Protein AF-A0A7J0FW92-F1 (afdb_monomer_lite)

Radius of gyration: 22.51 Å; chains: 1; bounding box: 60×47×62 Å

Structure (mmCIF, N/CA/C/O backbone):
data_AF-A0A7J0FW92-F1
#
_entry.id   AF-A0A7J0FW92-F1
#
loop_
_atom_site.group_PDB
_atom_site.id
_atom_site.type_symbol
_atom_site.label_atom_id
_atom_site.label_alt_id
_atom_site.label_comp_id
_atom_site.label_asym_id
_atom_site.label_entity_id
_atom_site.label_seq_id
_atom_site.pdbx_PDB_ins_code
_atom_site.Cartn_x
_atom_site.Cartn_y
_atom_site.Cartn_z
_atom_site.occupancy
_atom_site.B_iso_or_equiv
_atom_site.auth_seq_id
_atom_site.auth_comp_id
_atom_site.auth_asym_id
_atom_site.auth_atom_id
_atom_site.pdbx_PDB_model_num
ATOM 1 N N . MET A 1 1 ? 22.982 -8.574 -1.199 1.00 26.03 1 MET A N 1
ATOM 2 C CA . MET A 1 1 ? 22.279 -9.627 -1.953 1.00 26.03 1 MET A CA 1
ATOM 3 C C . MET A 1 1 ? 20.811 -9.267 -1.931 1.00 26.03 1 MET A C 1
ATOM 5 O O . MET A 1 1 ? 20.221 -9.263 -0.859 1.00 26.03 1 MET A O 1
ATOM 9 N N . ALA A 1 2 ? 20.310 -8.795 -3.070 1.00 29.89 2 ALA A N 1
ATOM 10 C CA . ALA A 1 2 ? 18.897 -8.546 -3.291 1.00 29.89 2 ALA A CA 1
ATOM 11 C C . ALA A 1 2 ? 18.218 -9.914 -3.387 1.00 29.89 2 ALA A C 1
ATOM 13 O O . ALA A 1 2 ? 18.564 -10.682 -4.282 1.00 29.89 2 ALA A O 1
ATOM 14 N N . ASN A 1 3 ? 17.347 -10.240 -2.436 1.00 28.73 3 ASN A N 1
ATOM 15 C CA . ASN A 1 3 ? 16.469 -11.386 -2.601 1.00 28.73 3 ASN A CA 1
ATOM 16 C C . ASN A 1 3 ? 15.250 -10.921 -3.398 1.00 28.73 3 ASN A C 1
ATOM 18 O O . ASN A 1 3 ? 14.484 -10.082 -2.934 1.00 28.73 3 ASN A O 1
ATOM 22 N N . ASP A 1 4 ? 15.172 -11.488 -4.598 1.00 43.50 4 ASP A N 1
ATOM 23 C CA . ASP A 1 4 ? 13.968 -12.021 -5.224 1.00 43.50 4 ASP A CA 1
ATOM 24 C C . ASP A 1 4 ? 12.856 -11.058 -5.638 1.00 43.50 4 ASP A C 1
ATOM 26 O O . ASP A 1 4 ? 11.835 -10.968 -4.968 1.00 43.50 4 ASP A O 1
ATOM 30 N N . THR A 1 5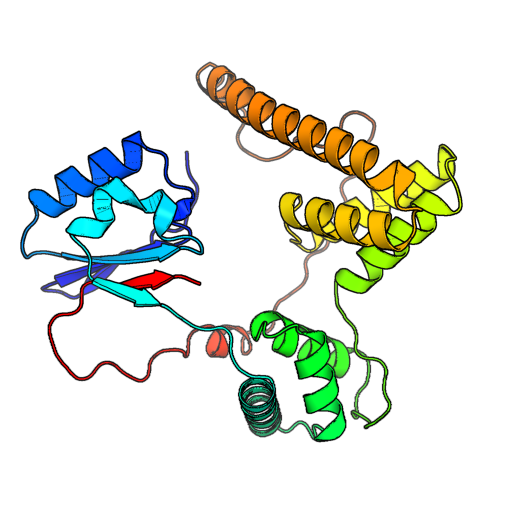 ? 12.985 -10.509 -6.857 1.00 37.47 5 THR A N 1
ATOM 31 C CA . THR A 1 5 ? 11.822 -10.330 -7.755 1.00 37.47 5 THR A CA 1
ATOM 32 C C . THR A 1 5 ? 12.190 -10.338 -9.248 1.00 37.47 5 THR A C 1
ATOM 34 O O . THR A 1 5 ? 11.645 -9.569 -10.036 1.00 37.47 5 THR A O 1
ATOM 37 N N . THR A 1 6 ? 13.114 -11.202 -9.680 1.00 42.81 6 THR A N 1
ATOM 38 C CA . THR A 1 6 ? 13.353 -11.425 -11.119 1.00 42.81 6 THR A CA 1
ATOM 39 C C . THR A 1 6 ? 12.687 -12.732 -11.528 1.00 42.81 6 THR A C 1
ATOM 41 O O . THR A 1 6 ? 13.267 -13.802 -11.364 1.00 42.81 6 THR A O 1
ATOM 44 N N . MET A 1 7 ? 11.469 -12.662 -12.062 1.00 41.06 7 MET A N 1
ATOM 45 C CA . MET A 1 7 ? 10.854 -13.815 -12.725 1.00 41.06 7 MET A CA 1
ATOM 46 C C . MET A 1 7 ? 11.325 -13.828 -14.180 1.00 41.06 7 MET A C 1
ATOM 48 O O . MET A 1 7 ? 10.991 -12.935 -14.961 1.00 41.06 7 MET A O 1
ATOM 52 N N . ILE A 1 8 ? 12.144 -14.820 -14.532 1.00 46.56 8 ILE A N 1
ATOM 53 C CA . ILE A 1 8 ? 12.620 -15.037 -15.901 1.00 46.56 8 ILE A CA 1
ATOM 54 C C . ILE A 1 8 ? 11.753 -16.135 -16.514 1.00 46.56 8 ILE A C 1
ATOM 56 O O . ILE A 1 8 ? 11.883 -17.301 -16.149 1.00 46.56 8 ILE A O 1
ATOM 60 N N . TYR A 1 9 ? 10.882 -15.770 -17.454 1.00 44.03 9 TYR A N 1
ATOM 61 C CA . TYR A 1 9 ? 10.180 -16.742 -18.290 1.00 44.03 9 TYR A CA 1
ATOM 62 C C . TYR A 1 9 ? 10.989 -16.952 -19.572 1.00 44.03 9 TYR A C 1
ATOM 64 O O . TYR A 1 9 ? 11.142 -16.038 -20.385 1.00 44.03 9 TYR A O 1
ATOM 72 N N . VAL A 1 10 ? 11.528 -18.158 -19.753 1.00 42.84 10 VAL A N 1
ATOM 73 C CA . VAL A 1 10 ? 12.264 -18.543 -20.964 1.00 42.84 10 VAL A CA 1
ATOM 74 C C . VAL A 1 10 ? 11.353 -19.416 -21.820 1.00 42.84 10 VAL A C 1
ATOM 76 O O . VAL A 1 10 ? 11.095 -20.564 -21.474 1.00 42.84 10 VAL A O 1
ATOM 79 N N . HIS A 1 11 ? 10.851 -18.870 -22.927 1.00 43.72 11 HIS A N 1
ATOM 80 C CA . HIS A 1 11 ? 10.207 -19.650 -23.985 1.00 43.72 11 HIS A CA 1
ATOM 81 C C . HIS A 1 11 ? 11.266 -19.944 -25.057 1.00 43.72 11 HIS A C 1
ATOM 83 O O . HIS A 1 11 ? 12.104 -19.081 -25.309 1.00 43.72 11 HIS A O 1
ATOM 89 N N . GLU A 1 12 ? 11.246 -21.122 -25.693 1.00 51.12 12 GLU A N 1
ATOM 90 C CA . GLU A 1 12 ? 12.374 -21.719 -26.454 1.00 51.12 12 GLU A CA 1
ATOM 91 C C . GLU A 1 12 ? 13.027 -20.871 -27.575 1.00 51.12 12 GLU A C 1
ATOM 93 O O . GLU A 1 12 ? 14.062 -21.268 -28.099 1.00 51.12 12 GLU A O 1
ATOM 98 N N . TYR A 1 13 ? 12.513 -19.680 -27.906 1.00 56.91 13 TYR A N 1
ATOM 99 C CA . TYR A 1 13 ? 13.142 -18.748 -28.857 1.00 56.91 13 TYR A CA 1
ATOM 100 C C . TYR A 1 13 ? 13.185 -17.275 -28.397 1.00 56.91 13 TYR A C 1
ATOM 102 O O . TYR A 1 13 ? 13.764 -16.447 -29.096 1.00 56.91 13 TYR A O 1
ATOM 110 N N . PHE A 1 14 ? 12.609 -16.924 -27.235 1.00 66.56 14 PHE A N 1
ATOM 111 C CA . PHE A 1 14 ? 12.563 -15.550 -26.711 1.00 66.56 14 PHE A CA 1
ATOM 112 C C . PHE A 1 14 ? 12.483 -15.538 -25.177 1.00 66.56 14 PHE A C 1
ATOM 114 O O . PHE A 1 14 ? 11.585 -16.142 -24.588 1.00 66.56 14 PHE A O 1
ATOM 121 N N . ALA A 1 15 ? 13.383 -14.798 -24.522 1.00 75.62 15 ALA A N 1
ATOM 122 C CA . ALA A 1 15 ? 13.335 -14.605 -23.072 1.00 75.62 15 ALA A CA 1
ATOM 123 C C . ALA A 1 15 ? 12.475 -13.384 -22.711 1.00 75.62 15 ALA A C 1
ATOM 125 O O . ALA A 1 15 ? 12.699 -12.287 -23.225 1.00 75.62 15 ALA A O 1
ATOM 126 N N . VAL A 1 16 ? 11.510 -13.550 -21.807 1.00 83.12 16 VAL A N 1
ATOM 127 C CA . VAL A 1 16 ? 10.752 -12.436 -21.226 1.00 83.12 16 VAL A CA 1
ATOM 128 C C . VAL A 1 16 ? 11.248 -12.192 -19.805 1.00 83.12 16 VAL A C 1
ATOM 130 O O . VAL A 1 16 ? 11.270 -13.100 -18.975 1.00 83.12 16 VAL A O 1
ATOM 133 N N . ILE A 1 17 ? 11.655 -10.957 -19.531 1.00 84.06 17 ILE A N 1
ATOM 134 C CA . ILE A 1 17 ? 12.160 -10.519 -18.231 1.00 84.06 17 ILE A CA 1
ATOM 135 C C . ILE A 1 17 ? 11.172 -9.503 -17.671 1.00 84.06 17 ILE A C 1
ATOM 137 O O . ILE A 1 17 ? 10.902 -8.491 -18.315 1.00 84.06 17 ILE A O 1
ATOM 141 N N . ILE A 1 18 ? 10.647 -9.755 -16.476 1.00 86.94 18 ILE A N 1
ATOM 142 C CA . ILE A 1 18 ? 9.779 -8.811 -15.769 1.00 86.94 18 ILE A CA 1
ATOM 143 C C . ILE A 1 18 ? 10.533 -8.320 -14.538 1.00 86.94 18 ILE A C 1
ATOM 145 O O . ILE A 1 18 ? 10.951 -9.117 -13.698 1.00 86.94 18 ILE A O 1
ATOM 149 N N . LEU A 1 19 ? 10.729 -7.007 -14.459 1.00 86.31 19 LEU A N 1
ATOM 150 C CA . LEU A 1 19 ? 11.368 -6.327 -13.342 1.00 86.31 19 LEU A CA 1
ATOM 151 C C . LEU A 1 19 ? 10.303 -5.561 -12.564 1.00 86.31 19 LEU A C 1
ATOM 153 O O . LEU A 1 19 ? 9.832 -4.511 -13.003 1.00 86.31 19 LEU A O 1
ATOM 157 N N . ASN A 1 20 ? 9.928 -6.113 -11.412 1.00 85.69 20 ASN A N 1
ATOM 158 C CA . ASN A 1 20 ? 8.986 -5.487 -10.491 1.00 85.69 20 ASN A CA 1
ATOM 159 C C . ASN A 1 20 ? 9.685 -4.474 -9.582 1.00 85.69 20 ASN A C 1
ATOM 161 O O . ASN A 1 20 ? 10.852 -4.651 -9.239 1.00 85.69 20 ASN A O 1
ATOM 165 N N . GLU A 1 21 ? 8.950 -3.431 -9.184 1.00 83.88 21 GLU A N 1
ATOM 166 C CA . GLU A 1 21 ? 9.455 -2.324 -8.357 1.00 83.88 21 GLU A CA 1
ATOM 167 C C . GLU A 1 21 ? 10.712 -1.671 -8.955 1.00 83.88 21 GLU A C 1
ATOM 169 O O . GLU A 1 21 ? 11.683 -1.354 -8.261 1.00 83.88 21 GLU A O 1
ATOM 174 N N . ALA A 1 22 ? 10.711 -1.486 -10.278 1.00 87.38 22 ALA A N 1
ATOM 175 C CA . ALA A 1 22 ? 11.855 -0.959 -11.013 1.00 87.38 22 ALA A CA 1
ATOM 176 C C . ALA A 1 22 ? 12.265 0.448 -10.538 1.00 87.38 22 ALA A C 1
ATOM 178 O O . ALA A 1 22 ? 13.424 0.836 -10.667 1.00 87.38 22 ALA A O 1
ATOM 179 N N . ASP A 1 23 ? 11.350 1.198 -9.928 1.00 83.62 23 ASP A N 1
ATOM 180 C CA . ASP A 1 23 ? 11.609 2.509 -9.338 1.00 83.62 23 ASP A CA 1
ATOM 181 C C . ASP A 1 23 ? 12.520 2.471 -8.094 1.00 83.62 23 ASP A C 1
ATOM 183 O O . ASP A 1 23 ? 13.038 3.509 -7.679 1.00 83.62 23 ASP A O 1
ATOM 187 N N . LYS A 1 24 ? 12.751 1.287 -7.511 1.00 84.31 24 LYS A N 1
ATOM 188 C CA . LYS A 1 24 ? 13.712 1.075 -6.416 1.00 84.31 24 LYS A CA 1
ATOM 189 C C . LYS A 1 24 ? 15.132 0.775 -6.908 1.00 84.31 24 LYS A C 1
ATOM 191 O O . LYS A 1 24 ? 16.043 0.643 -6.088 1.00 84.31 24 LYS A O 1
ATOM 196 N N . LEU A 1 25 ? 15.343 0.645 -8.220 1.00 86.25 25 LEU A N 1
ATOM 197 C CA . LEU A 1 25 ? 16.669 0.410 -8.789 1.00 86.25 25 LEU A CA 1
ATOM 198 C C . LEU A 1 25 ? 17.585 1.617 -8.550 1.00 86.25 25 LEU A C 1
ATOM 200 O O . LEU A 1 25 ? 17.176 2.772 -8.664 1.00 86.25 25 LEU A O 1
ATOM 204 N N . SER A 1 26 ? 18.855 1.348 -8.243 1.00 87.69 26 SER A N 1
ATOM 205 C CA . SER A 1 26 ? 19.858 2.407 -8.131 1.00 87.69 26 SER A CA 1
ATOM 206 C C . SER A 1 26 ? 20.177 3.010 -9.501 1.00 87.69 26 SER A C 1
ATOM 208 O O . SER A 1 26 ? 20.037 2.353 -10.535 1.00 87.69 26 SER A O 1
ATOM 210 N N . ALA A 1 27 ? 20.682 4.246 -9.509 1.00 87.44 27 ALA A N 1
ATOM 211 C CA . ALA A 1 27 ? 21.121 4.906 -10.738 1.00 87.44 27 ALA A CA 1
ATOM 212 C C . ALA A 1 27 ? 22.154 4.060 -11.512 1.00 87.44 27 ALA A C 1
ATOM 214 O O . ALA A 1 27 ? 22.020 3.886 -12.723 1.00 87.44 27 ALA A O 1
ATOM 215 N N . ASP A 1 28 ? 23.117 3.456 -10.809 1.00 88.00 28 ASP A N 1
ATOM 216 C CA . ASP A 1 28 ? 24.128 2.576 -11.413 1.00 88.00 28 ASP A CA 1
ATOM 217 C C . ASP A 1 28 ? 23.504 1.323 -12.043 1.00 88.00 28 ASP A C 1
ATOM 219 O O . ASP A 1 28 ? 23.877 0.924 -13.149 1.00 88.00 28 ASP A O 1
ATOM 223 N N . ALA A 1 29 ? 22.515 0.719 -11.372 1.00 89.88 29 ALA A N 1
ATOM 224 C CA . ALA A 1 29 ? 21.797 -0.435 -11.902 1.00 89.88 29 ALA A CA 1
ATOM 225 C C . ALA A 1 29 ? 21.020 -0.070 -13.174 1.00 89.88 29 ALA A C 1
ATOM 227 O O . ALA A 1 29 ? 21.057 -0.820 -14.148 1.00 89.88 29 ALA A O 1
ATOM 228 N N . LEU A 1 30 ? 20.374 1.100 -13.205 1.00 88.81 30 LEU A N 1
ATOM 229 C CA . LEU A 1 30 ? 19.659 1.590 -14.386 1.00 88.81 30 LEU A CA 1
ATOM 230 C C . LEU A 1 30 ? 20.600 1.829 -15.571 1.00 88.81 30 LEU A C 1
ATOM 232 O O . LEU A 1 30 ? 20.270 1.444 -16.692 1.00 88.81 30 LEU A O 1
ATOM 236 N N . VAL A 1 31 ? 21.782 2.409 -15.339 1.00 89.31 31 VAL A N 1
ATOM 237 C CA . VAL A 1 31 ? 22.804 2.603 -16.383 1.00 89.31 31 VAL A CA 1
ATOM 238 C C . VAL A 1 31 ? 23.299 1.259 -16.923 1.00 89.31 31 VAL A C 1
ATOM 240 O O . VAL A 1 31 ? 23.407 1.082 -18.138 1.00 89.31 31 VAL A O 1
ATOM 243 N N . TYR A 1 32 ? 23.547 0.287 -16.046 1.00 89.31 32 TYR A N 1
ATOM 244 C CA . TYR A 1 32 ? 23.961 -1.054 -16.455 1.00 89.31 32 TYR A CA 1
ATOM 245 C C . TYR A 1 32 ? 22.876 -1.783 -17.261 1.00 89.31 32 TYR A C 1
ATOM 247 O O . TYR A 1 32 ? 23.163 -2.365 -18.309 1.00 89.31 32 TYR A O 1
ATOM 255 N N . ILE A 1 33 ? 21.620 -1.723 -16.811 1.00 88.69 33 ILE A N 1
ATOM 256 C CA . ILE A 1 33 ? 20.479 -2.315 -17.520 1.00 88.69 33 ILE A CA 1
ATOM 257 C C . ILE A 1 33 ? 20.309 -1.656 -18.888 1.00 88.69 33 ILE A C 1
ATOM 259 O O . ILE A 1 33 ? 20.176 -2.365 -19.883 1.00 88.69 33 ILE A O 1
ATOM 263 N N . LYS A 1 34 ? 20.387 -0.322 -18.964 1.00 88.56 34 LYS A N 1
ATOM 264 C CA . LYS A 1 34 ? 20.364 0.419 -20.232 1.00 88.56 34 LYS A CA 1
ATOM 265 C C . LYS A 1 34 ? 21.405 -0.128 -21.209 1.00 88.56 34 LYS A C 1
ATOM 267 O O . LYS A 1 34 ? 21.064 -0.476 -22.337 1.00 88.56 34 LYS A O 1
ATOM 272 N N . TRP A 1 35 ? 22.651 -0.265 -20.755 1.00 88.94 35 TRP A N 1
ATOM 273 C CA . TRP A 1 35 ? 23.738 -0.796 -21.574 1.00 88.94 35 TRP A CA 1
ATOM 274 C C . TRP A 1 35 ? 23.462 -2.227 -22.066 1.00 88.94 35 TRP A C 1
ATOM 276 O O . TRP A 1 35 ? 23.693 -2.540 -23.236 1.00 88.94 35 TRP A O 1
ATOM 286 N N . GLN A 1 36 ? 22.913 -3.098 -21.212 1.00 85.56 36 GLN A N 1
ATOM 287 C CA . GLN A 1 36 ? 22.538 -4.457 -21.621 1.00 85.56 36 GLN A CA 1
ATOM 288 C C . GLN A 1 36 ? 21.411 -4.467 -22.660 1.00 85.56 36 GLN A C 1
ATOM 290 O O . GLN A 1 36 ? 21.505 -5.205 -23.642 1.00 85.56 36 GLN A O 1
ATOM 295 N N . LEU A 1 37 ? 20.382 -3.631 -22.485 1.00 84.69 37 LEU A N 1
ATOM 296 C CA . LEU A 1 37 ? 19.271 -3.496 -23.435 1.00 84.69 37 LEU A CA 1
ATOM 297 C C . LEU A 1 37 ? 19.739 -2.988 -24.806 1.00 84.69 37 LEU A C 1
ATOM 299 O O . LEU A 1 37 ? 19.233 -3.425 -25.840 1.00 84.69 37 LEU A O 1
ATOM 303 N N . GLU A 1 38 ? 20.707 -2.072 -24.832 1.00 86.06 38 GLU A N 1
ATOM 304 C CA . GLU A 1 38 ? 21.268 -1.538 -26.075 1.00 86.06 38 GLU A CA 1
ATOM 305 C C . GLU A 1 38 ? 22.120 -2.564 -26.824 1.00 86.06 38 GLU A C 1
ATOM 307 O O . GLU A 1 38 ? 22.130 -2.542 -28.058 1.00 86.06 38 GLU A O 1
ATOM 312 N N . ARG A 1 39 ? 22.806 -3.452 -26.089 1.00 83.00 39 ARG A N 1
ATOM 313 C CA . ARG A 1 39 ? 23.690 -4.487 -26.638 1.00 83.00 39 ARG A CA 1
ATOM 314 C C . ARG A 1 39 ? 22.936 -5.737 -27.091 1.00 83.00 39 ARG A C 1
ATOM 316 O O . ARG A 1 39 ? 23.282 -6.309 -28.119 1.00 83.00 39 ARG A O 1
ATOM 323 N N . GLN A 1 40 ? 21.906 -6.160 -26.358 1.00 70.19 40 GLN A N 1
ATOM 324 C CA . GLN A 1 40 ? 21.106 -7.347 -26.684 1.00 70.19 40 GLN A CA 1
ATOM 325 C C . GLN A 1 40 ? 19.836 -6.996 -27.469 1.00 70.19 40 GLN A C 1
ATOM 327 O O . GLN A 1 40 ? 18.711 -7.230 -27.027 1.00 70.19 40 GLN A O 1
ATOM 332 N N . ARG A 1 41 ? 20.004 -6.443 -28.675 1.00 62.59 41 ARG A N 1
ATOM 333 C CA . ARG A 1 41 ? 18.870 -6.151 -29.564 1.00 62.59 41 ARG A CA 1
ATOM 334 C C . ARG A 1 41 ? 18.385 -7.441 -30.236 1.00 62.59 41 ARG A C 1
ATOM 336 O O . ARG A 1 41 ? 18.975 -7.870 -31.219 1.00 62.59 41 ARG A O 1
ATOM 343 N N . GLY A 1 42 ? 17.311 -8.043 -29.717 1.00 61.94 42 GLY A N 1
ATOM 344 C CA . GLY A 1 42 ? 16.540 -9.080 -30.426 1.00 61.94 42 GLY A CA 1
ATOM 345 C C . GLY A 1 42 ? 16.257 -10.376 -29.662 1.00 61.94 42 GLY A C 1
ATOM 346 O O . GLY A 1 42 ? 15.363 -11.107 -30.069 1.00 61.94 42 GLY A O 1
ATOM 347 N N . CYS A 1 43 ? 16.950 -10.648 -28.551 1.00 63.12 43 CYS A N 1
ATOM 348 C CA . CYS A 1 43 ? 16.834 -11.938 -27.851 1.00 63.12 43 CYS A CA 1
ATOM 349 C C . CYS A 1 43 ? 15.875 -11.923 -26.648 1.00 63.12 43 CYS A C 1
ATOM 351 O O . CYS A 1 43 ? 15.457 -12.985 -26.180 1.00 63.12 43 CYS A O 1
ATOM 353 N N . SER A 1 44 ? 15.514 -10.743 -26.133 1.00 72.19 44 SER A N 1
ATOM 354 C CA . SER A 1 44 ? 14.672 -10.630 -24.943 1.00 72.19 44 SER A CA 1
ATOM 355 C C . SER A 1 44 ? 13.684 -9.465 -24.991 1.00 72.19 44 SER 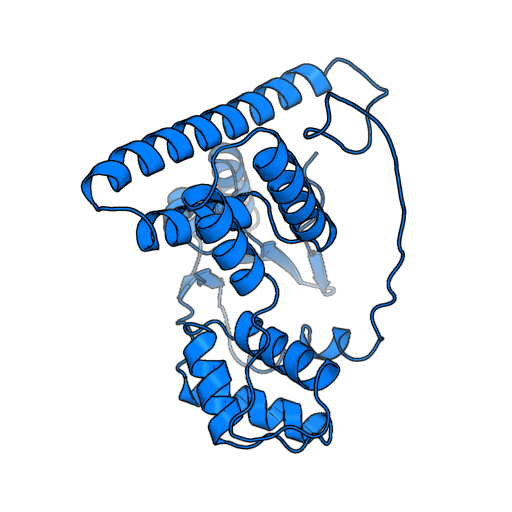A C 1
ATOM 357 O O . SER A 1 44 ? 13.953 -8.403 -25.558 1.00 72.19 44 SER A O 1
ATOM 359 N N . LYS A 1 45 ? 12.512 -9.673 -24.384 1.00 82.75 45 LYS A N 1
ATOM 360 C CA . LYS A 1 45 ? 11.541 -8.619 -24.071 1.00 82.75 45 LYS A CA 1
ATOM 361 C C . LYS A 1 45 ? 11.628 -8.320 -22.585 1.00 82.75 45 LYS A C 1
ATOM 363 O O . LYS A 1 45 ? 11.573 -9.242 -21.778 1.00 82.75 45 LYS A O 1
ATOM 368 N N . VAL A 1 46 ? 11.758 -7.047 -22.229 1.00 86.56 46 VAL A N 1
ATOM 369 C CA . VAL A 1 46 ? 11.853 -6.620 -20.831 1.00 86.56 46 VAL A CA 1
ATOM 370 C C . VAL A 1 46 ? 10.667 -5.731 -20.494 1.00 86.56 46 VAL A C 1
ATOM 372 O O . VAL A 1 46 ? 10.372 -4.795 -21.237 1.00 86.56 46 VAL A O 1
ATOM 375 N N . PHE A 1 47 ? 10.002 -6.045 -19.389 1.00 89.69 47 PHE A N 1
ATOM 376 C CA . PHE A 1 47 ? 8.915 -5.275 -18.802 1.00 89.69 47 PHE A CA 1
ATOM 377 C C . PHE A 1 47 ? 9.398 -4.679 -17.485 1.00 89.69 47 PHE A C 1
ATOM 379 O O . PHE A 1 47 ? 9.944 -5.394 -16.644 1.00 89.69 47 PHE A O 1
ATOM 386 N N . PHE A 1 48 ? 9.195 -3.378 -17.315 1.00 89.44 48 PHE A N 1
ATOM 387 C CA . PHE A 1 48 ? 9.499 -2.671 -16.075 1.00 89.44 48 PHE A CA 1
ATOM 388 C C . PHE A 1 48 ? 8.182 -2.255 -15.431 1.00 89.44 48 PHE A C 1
ATOM 390 O O . PHE A 1 48 ? 7.413 -1.507 -16.032 1.00 89.44 48 PHE A O 1
ATOM 397 N N . CYS A 1 49 ? 7.924 -2.745 -14.225 1.00 88.75 49 CYS A N 1
ATOM 398 C CA . CYS A 1 49 ? 6.762 -2.367 -13.432 1.00 88.75 49 CYS A CA 1
ATOM 399 C C . CYS A 1 49 ? 7.224 -1.401 -12.340 1.00 88.75 49 CYS A C 1
ATOM 401 O O . CYS A 1 49 ? 8.075 -1.752 -11.518 1.00 88.75 49 CYS A O 1
ATOM 403 N N . CYS A 1 50 ? 6.679 -0.192 -12.326 1.00 84.56 50 CYS A N 1
ATOM 404 C CA . CYS A 1 50 ? 7.036 0.858 -11.379 1.00 84.56 50 CYS A CA 1
ATOM 405 C C . CYS A 1 50 ? 5.803 1.663 -10.977 1.00 84.56 50 CYS A C 1
ATOM 407 O O . CYS A 1 50 ? 4.847 1.725 -11.735 1.00 84.56 50 CYS A O 1
ATOM 409 N N . THR A 1 51 ? 5.845 2.316 -9.816 1.00 84.06 51 THR A N 1
ATOM 410 C CA . THR A 1 51 ? 4.808 3.291 -9.419 1.00 84.06 51 THR A CA 1
ATOM 411 C C . THR A 1 51 ? 5.142 4.730 -9.820 1.00 84.06 51 THR A C 1
ATOM 413 O O . THR A 1 51 ? 4.387 5.662 -9.574 1.00 84.06 51 THR A O 1
ATOM 416 N N . ASP A 1 52 ? 6.371 4.950 -10.281 1.00 83.25 52 ASP A N 1
ATOM 417 C CA . ASP A 1 52 ? 6.856 6.261 -10.688 1.00 83.25 52 ASP A CA 1
ATOM 418 C C . ASP A 1 52 ? 7.883 6.085 -11.803 1.00 83.25 52 ASP A C 1
ATOM 420 O O . ASP A 1 52 ? 9.085 5.900 -11.564 1.00 83.25 52 ASP A O 1
ATOM 424 N N . ALA A 1 53 ? 7.395 6.150 -13.041 1.00 87.38 53 ALA A N 1
ATOM 425 C CA . ALA A 1 53 ? 8.237 6.072 -14.227 1.00 87.38 53 ALA A CA 1
ATOM 426 C C . ALA A 1 53 ? 9.321 7.164 -14.263 1.00 87.38 53 ALA A C 1
ATOM 428 O O . ALA A 1 53 ? 10.353 6.971 -14.909 1.00 87.38 53 ALA A O 1
ATOM 429 N N . SER A 1 54 ? 9.156 8.291 -13.554 1.00 88.00 54 SER A N 1
ATOM 430 C CA . SER A 1 54 ? 10.138 9.377 -13.586 1.00 88.00 54 SER A CA 1
ATOM 431 C C . SER A 1 54 ? 11.504 8.946 -13.046 1.00 88.00 54 SER A C 1
ATOM 433 O O . SER A 1 54 ? 12.524 9.418 -13.541 1.00 88.00 54 SER A O 1
ATOM 435 N N . LYS A 1 55 ? 11.562 7.977 -12.129 1.00 86.00 55 LYS A N 1
ATOM 436 C CA . LYS A 1 55 ? 12.819 7.426 -11.593 1.00 86.00 55 LYS A CA 1
ATOM 437 C C . LYS A 1 55 ? 13.587 6.561 -12.596 1.00 86.00 55 LYS A C 1
ATOM 439 O O . LYS A 1 55 ? 14.762 6.273 -12.391 1.00 86.00 55 LYS A O 1
ATOM 444 N N . LEU A 1 56 ? 12.956 6.191 -13.708 1.00 89.31 56 LEU A N 1
ATOM 445 C CA . LEU A 1 56 ? 13.522 5.353 -14.763 1.00 89.31 56 LEU A CA 1
ATOM 446 C C . LEU A 1 56 ? 14.074 6.163 -15.949 1.00 89.31 56 LEU A C 1
ATOM 448 O O . LEU A 1 56 ? 14.287 5.592 -17.021 1.00 89.31 56 LEU A O 1
ATOM 452 N N . GLN A 1 57 ? 14.349 7.469 -15.785 1.00 89.88 57 GLN A N 1
ATOM 453 C CA . GLN A 1 57 ? 14.827 8.346 -16.875 1.00 89.88 57 GLN A CA 1
ATOM 454 C C . GLN A 1 57 ? 15.896 7.720 -17.792 1.00 89.88 57 GLN A C 1
ATOM 456 O O . GLN A 1 57 ? 15.773 7.867 -19.008 1.00 89.88 57 GLN A O 1
ATOM 461 N N . P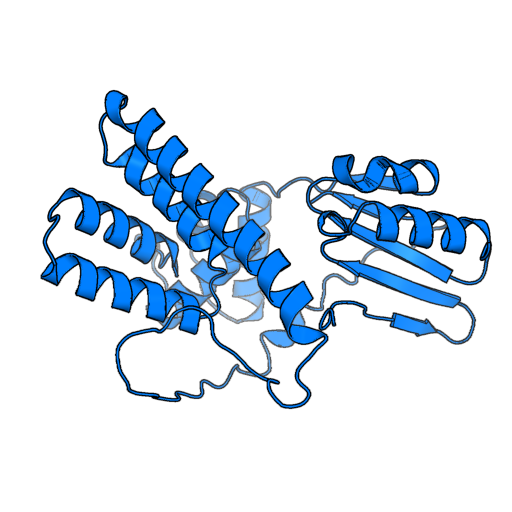RO A 1 58 ? 16.927 7.002 -17.290 1.00 88.88 58 PRO A N 1
ATOM 462 C CA . PRO A 1 58 ? 17.968 6.458 -18.162 1.00 88.88 58 PRO A CA 1
ATOM 463 C C . PRO A 1 58 ? 17.458 5.422 -19.172 1.00 88.88 58 PRO A C 1
ATOM 465 O O . PRO A 1 58 ? 18.023 5.318 -20.263 1.00 88.88 58 PRO A O 1
ATOM 468 N N . ILE A 1 59 ? 16.418 4.662 -18.811 1.00 89.31 59 ILE A N 1
ATOM 469 C CA . ILE A 1 59 ? 15.876 3.555 -19.611 1.00 89.31 59 ILE A CA 1
ATOM 470 C C . ILE A 1 59 ? 14.597 3.927 -20.370 1.00 89.31 59 ILE A C 1
ATOM 472 O O . ILE A 1 59 ? 14.296 3.277 -21.371 1.00 89.31 59 ILE A O 1
ATOM 476 N N . ILE A 1 60 ? 13.878 4.979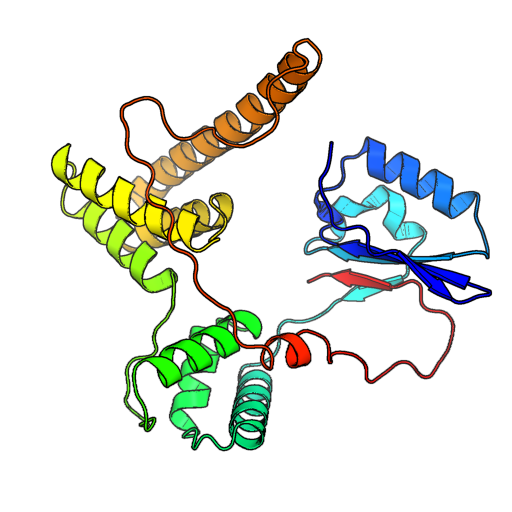 -19.948 1.00 88.69 60 ILE A N 1
ATOM 477 C CA . ILE A 1 60 ? 12.646 5.463 -20.599 1.00 88.69 60 ILE A CA 1
ATOM 478 C C . ILE A 1 60 ? 12.790 5.592 -22.128 1.00 88.69 60 ILE A C 1
ATOM 480 O O . ILE A 1 60 ? 11.930 5.062 -22.828 1.00 88.69 60 ILE A O 1
ATOM 484 N N . PRO A 1 61 ? 13.867 6.186 -22.690 1.00 89.19 61 PRO A N 1
ATOM 485 C CA . PRO A 1 61 ? 14.005 6.342 -24.142 1.00 89.19 61 PRO A CA 1
ATOM 486 C C . PRO A 1 61 ? 14.047 5.024 -24.932 1.00 89.19 61 PRO A C 1
ATOM 488 O O . PRO A 1 61 ? 13.876 5.028 -26.148 1.00 89.19 61 PRO A O 1
ATOM 491 N N . LEU A 1 62 ? 14.312 3.895 -24.265 1.00 87.50 62 LEU A N 1
ATOM 492 C CA . LEU A 1 62 ? 14.384 2.567 -24.878 1.00 87.50 62 LEU A CA 1
ATOM 493 C C . LEU A 1 62 ? 13.065 1.782 -24.790 1.00 87.50 62 LEU A C 1
ATOM 495 O O . LEU A 1 62 ? 12.986 0.689 -25.371 1.00 87.50 62 LEU A O 1
ATOM 499 N N . CYS A 1 63 ? 12.070 2.315 -24.075 1.00 87.25 63 CYS A N 1
ATOM 500 C CA . CYS A 1 63 ? 10.834 1.639 -23.684 1.00 87.25 63 CYS A CA 1
ATOM 501 C C . CYS A 1 63 ? 9.588 2.376 -24.209 1.00 87.25 63 CYS A C 1
ATOM 503 O O . CYS A 1 63 ? 9.618 3.573 -24.479 1.00 87.25 63 CYS A O 1
ATOM 505 N N . THR A 1 64 ? 8.472 1.660 -24.333 1.00 89.31 64 THR A N 1
ATOM 506 C CA . THR A 1 64 ? 7.133 2.234 -24.523 1.00 89.31 64 THR A CA 1
ATOM 507 C C . THR A 1 64 ? 6.469 2.347 -23.156 1.00 89.31 64 THR A C 1
ATOM 509 O O . THR A 1 64 ? 6.447 1.387 -22.394 1.00 89.31 64 THR A O 1
ATOM 512 N N . ILE A 1 65 ? 5.921 3.511 -22.825 1.00 88.44 65 ILE A N 1
ATOM 513 C CA . ILE A 1 65 ? 5.242 3.717 -21.542 1.00 88.44 65 ILE A CA 1
ATOM 514 C C . ILE A 1 65 ? 3.758 3.389 -21.707 1.00 88.44 65 ILE A C 1
ATOM 516 O O . ILE A 1 65 ? 3.097 3.946 -22.582 1.00 88.44 65 ILE A O 1
ATOM 520 N N . VAL A 1 66 ? 3.241 2.507 -20.856 1.00 90.38 66 VAL A N 1
ATOM 521 C CA . VAL A 1 66 ? 1.812 2.244 -20.676 1.00 90.38 66 VAL A CA 1
ATOM 522 C C . VAL A 1 66 ? 1.448 2.655 -19.260 1.00 90.38 66 VAL A C 1
ATOM 524 O O . VAL A 1 66 ? 1.907 2.080 -18.275 1.00 90.38 66 VAL A O 1
ATOM 527 N N . LYS A 1 67 ? 0.615 3.683 -19.160 1.00 86.50 67 LYS A N 1
ATOM 528 C CA . LYS A 1 67 ? 0.123 4.163 -17.878 1.00 86.50 67 LYS A CA 1
ATOM 529 C C . LYS A 1 67 ? -1.119 3.372 -17.489 1.00 86.50 67 LYS A C 1
ATOM 531 O O . LYS A 1 67 ? -2.063 3.323 -18.277 1.00 86.50 67 LYS A O 1
ATOM 536 N N . LEU A 1 68 ? -1.118 2.780 -16.299 1.00 85.44 68 LEU A N 1
ATOM 537 C CA . LEU A 1 68 ? -2.315 2.190 -15.713 1.00 85.44 68 LEU A CA 1
ATOM 538 C C . LEU A 1 68 ? -2.995 3.262 -14.868 1.00 85.44 68 LEU A C 1
ATOM 540 O O . LEU A 1 68 ? -2.350 3.978 -14.107 1.00 85.44 68 LEU A O 1
ATOM 544 N N . LEU A 1 69 ? -4.298 3.429 -15.064 1.00 87.38 69 LEU A N 1
ATOM 545 C CA . LEU A 1 69 ? -5.095 4.307 -14.221 1.00 87.38 69 LEU A CA 1
ATOM 546 C C . LEU A 1 69 ? -5.703 3.477 -13.088 1.00 87.38 69 LEU A C 1
ATOM 548 O O . LEU A 1 69 ? -6.013 2.302 -13.306 1.00 87.38 69 LEU A O 1
ATOM 552 N N . PRO A 1 70 ? -5.867 4.060 -11.890 1.00 86.56 70 PRO A N 1
ATOM 553 C CA . PRO A 1 70 ? -6.589 3.384 -10.827 1.00 86.56 70 PRO A CA 1
ATOM 554 C C . PRO A 1 70 ? -8.040 3.140 -11.281 1.00 86.56 70 PRO A C 1
ATOM 556 O O . PRO A 1 70 ? -8.615 4.026 -11.922 1.00 86.56 70 PRO A O 1
ATOM 559 N N . PRO A 1 71 ? -8.623 1.969 -10.974 1.00 90.19 71 PRO A N 1
ATOM 560 C CA . PRO A 1 71 ? -9.989 1.654 -11.367 1.00 90.19 71 PRO A CA 1
ATOM 561 C C . PRO A 1 71 ? -10.989 2.601 -10.700 1.00 90.19 71 PRO A C 1
ATOM 563 O O . PRO A 1 71 ? -10.774 3.083 -9.584 1.00 90.19 71 PRO A O 1
ATOM 566 N N . SER A 1 72 ? -12.085 2.860 -11.399 1.00 94.88 72 SER A N 1
ATOM 567 C CA . SER A 1 72 ? -13.263 3.532 -10.854 1.00 94.88 72 SER A CA 1
ATOM 568 C C . SER A 1 72 ? -13.947 2.674 -9.786 1.00 94.88 72 SER A C 1
ATOM 570 O O . SER A 1 72 ? -13.726 1.464 -9.697 1.00 94.88 72 SER A O 1
ATOM 572 N N . ASN A 1 73 ? -14.787 3.297 -8.957 1.00 94.56 73 ASN A N 1
ATOM 573 C CA . ASN A 1 73 ? -15.532 2.558 -7.938 1.00 94.56 73 ASN A CA 1
ATOM 574 C C . ASN A 1 73 ? -16.490 1.551 -8.580 1.00 94.56 73 ASN A C 1
ATOM 576 O O . ASN A 1 73 ? -16.619 0.442 -8.074 1.00 94.56 73 ASN A O 1
ATOM 580 N N . GLU A 1 74 ? -17.097 1.906 -9.712 1.00 96.19 74 GLU A N 1
ATOM 581 C CA . GLU A 1 74 ? -17.982 1.039 -10.484 1.00 96.19 74 GLU A CA 1
ATOM 582 C C . GLU A 1 74 ? -17.240 -0.211 -10.983 1.00 96.19 74 GLU A C 1
ATOM 584 O O . GLU A 1 74 ? -17.693 -1.327 -10.741 1.00 96.19 74 GLU A O 1
ATOM 589 N N . GLU A 1 75 ? -16.048 -0.051 -11.572 1.00 95.12 75 GLU A N 1
ATOM 590 C CA . GLU A 1 75 ? -15.209 -1.185 -11.998 1.00 95.12 75 GLU A CA 1
ATOM 591 C C . GLU A 1 75 ? -14.802 -2.079 -10.815 1.00 95.12 75 GLU A C 1
ATOM 593 O O . GLU A 1 75 ? -14.728 -3.301 -10.948 1.00 95.12 75 GLU A O 1
ATOM 598 N N . ILE A 1 76 ? -14.543 -1.499 -9.636 1.00 93.69 76 ILE A N 1
ATOM 599 C CA . ILE A 1 76 ? -14.241 -2.283 -8.430 1.00 93.69 76 ILE A CA 1
ATOM 600 C C . ILE A 1 76 ? -15.463 -3.093 -7.993 1.00 93.69 76 ILE A C 1
ATOM 602 O O . ILE A 1 76 ? -15.312 -4.274 -7.678 1.00 93.69 76 ILE A O 1
ATOM 606 N N . VAL A 1 77 ? -16.657 -2.493 -7.982 1.00 97.12 77 VAL A N 1
ATOM 607 C CA . VAL A 1 77 ? -17.908 -3.190 -7.643 1.00 97.12 77 VAL A CA 1
ATOM 608 C C . VAL A 1 77 ? -18.143 -4.362 -8.592 1.00 97.12 77 VAL A C 1
ATOM 610 O O . VAL A 1 77 ? -18.377 -5.473 -8.120 1.00 97.12 77 VAL A O 1
ATOM 613 N N . GLU A 1 78 ? -17.981 -4.158 -9.901 1.00 97.19 78 GLU A N 1
ATOM 614 C CA . GLU A 1 78 ? -18.110 -5.225 -10.903 1.00 97.19 78 GLU A CA 1
ATOM 615 C C . GLU A 1 78 ? -17.160 -6.399 -10.623 1.00 97.19 78 GLU A C 1
ATOM 617 O O . GLU A 1 78 ? -17.557 -7.566 -10.700 1.00 97.19 78 GLU A O 1
ATOM 622 N N . VAL A 1 79 ? -15.906 -6.115 -10.249 1.00 95.50 79 VAL A N 1
ATOM 623 C CA . VAL A 1 79 ? -14.938 -7.160 -9.888 1.00 95.50 79 VAL A CA 1
ATOM 624 C C . VAL A 1 79 ? -15.340 -7.878 -8.597 1.00 95.50 79 VAL A C 1
ATOM 626 O O . VAL A 1 79 ? -15.227 -9.103 -8.527 1.00 95.50 79 VAL A O 1
ATOM 629 N N . LEU A 1 80 ? -15.818 -7.159 -7.578 1.00 93.25 80 LEU A N 1
ATOM 630 C CA . LEU A 1 80 ? -16.263 -7.767 -6.320 1.00 93.25 80 LEU A CA 1
ATOM 631 C C . LEU A 1 80 ? -17.474 -8.683 -6.528 1.00 93.25 80 LEU A C 1
ATOM 633 O O . LEU A 1 80 ? -17.478 -9.809 -6.034 1.00 93.25 80 LEU A O 1
ATOM 637 N N . GLU A 1 81 ? -18.468 -8.240 -7.295 1.00 95.50 81 GLU A N 1
ATOM 638 C CA . GLU A 1 81 ? -19.639 -9.046 -7.651 1.00 95.50 81 GLU A CA 1
ATOM 639 C C . GLU A 1 81 ? -19.256 -10.264 -8.495 1.00 95.50 81 GLU A C 1
ATOM 641 O O . GLU A 1 81 ? -19.778 -11.363 -8.287 1.00 95.50 81 GLU A O 1
ATOM 646 N N . PHE A 1 82 ? -18.300 -10.101 -9.416 1.00 96.19 82 PHE A N 1
ATOM 647 C CA . PHE A 1 82 ? -17.750 -11.214 -10.179 1.00 96.19 82 PHE A CA 1
ATOM 648 C C . PHE A 1 82 ? -17.109 -12.264 -9.262 1.00 96.19 82 PHE A C 1
ATOM 650 O O . PHE A 1 82 ? -17.420 -13.449 -9.399 1.00 96.19 82 PHE A O 1
ATOM 657 N N . ILE A 1 83 ? -16.258 -11.850 -8.315 1.00 92.75 83 ILE A N 1
ATOM 658 C CA . ILE A 1 83 ? -15.617 -12.758 -7.350 1.00 92.75 83 ILE A CA 1
ATOM 659 C C . ILE A 1 83 ? -16.678 -13.439 -6.479 1.00 92.75 83 ILE A C 1
ATOM 661 O O . ILE A 1 83 ? -16.656 -14.661 -6.348 1.00 92.75 83 ILE A O 1
ATOM 665 N N . ALA A 1 84 ? -17.637 -12.682 -5.941 1.00 92.62 84 ALA A N 1
ATOM 666 C CA . ALA A 1 84 ? -18.716 -13.219 -5.115 1.00 92.62 84 ALA A CA 1
ATOM 667 C C . ALA A 1 84 ? -19.520 -14.296 -5.860 1.00 92.62 84 ALA A C 1
ATOM 669 O O . ALA A 1 84 ? -19.778 -15.368 -5.319 1.00 92.62 84 ALA A O 1
ATOM 670 N N . LYS A 1 85 ? -19.819 -14.068 -7.145 1.00 94.31 85 LYS A N 1
ATOM 671 C CA . LYS A 1 85 ? -20.486 -15.053 -8.003 1.00 94.31 85 LYS A CA 1
ATOM 672 C C . LYS A 1 85 ? -19.650 -16.317 -8.234 1.00 94.31 85 LYS A C 1
ATOM 674 O O . LYS A 1 85 ? -20.229 -17.398 -8.295 1.00 94.31 85 LYS A O 1
ATOM 679 N N . GLN A 1 86 ? -18.329 -16.204 -8.402 1.00 94.62 86 GLN A N 1
ATOM 680 C CA . GLN A 1 86 ? -17.450 -17.373 -8.579 1.00 94.62 86 GLN A CA 1
ATOM 681 C C . GLN A 1 86 ? -17.311 -18.206 -7.300 1.00 94.62 86 GLN A C 1
ATOM 683 O O . GLN A 1 86 ? -17.173 -19.424 -7.380 1.00 94.62 86 GLN A O 1
ATOM 688 N N . GLU A 1 87 ? -17.358 -17.555 -6.140 1.00 91.38 87 GLU A N 1
ATOM 689 C CA . GLU A 1 87 ? -17.236 -18.197 -4.825 1.00 91.38 87 GLU A CA 1
ATOM 690 C C . GLU A 1 87 ? -18.597 -18.587 -4.215 1.00 91.38 87 GLU A C 1
ATOM 692 O O . GLU A 1 87 ? -18.648 -19.041 -3.076 1.00 91.38 87 GLU A O 1
ATOM 697 N N . GLU A 1 88 ? -19.699 -18.424 -4.961 1.00 93.00 88 GLU A N 1
ATOM 698 C CA . GLU A 1 88 ? -21.073 -18.709 -4.510 1.00 93.00 88 GLU A CA 1
ATOM 699 C C . GLU A 1 88 ? -21.469 -17.930 -3.234 1.00 93.00 88 GLU A C 1
ATOM 701 O O . GLU A 1 88 ? -22.208 -18.417 -2.378 1.00 93.00 88 GLU A O 1
ATOM 706 N N . ILE A 1 89 ? -20.982 -16.692 -3.112 1.00 91.94 89 ILE A N 1
ATOM 707 C CA . ILE A 1 89 ? -21.259 -15.773 -2.003 1.00 91.94 89 ILE A CA 1
ATOM 708 C C . ILE A 1 89 ? -22.334 -14.769 -2.431 1.00 91.94 89 ILE A C 1
ATOM 710 O O . ILE A 1 89 ? -22.199 -14.081 -3.443 1.00 91.94 89 ILE A O 1
ATOM 714 N N . GLU A 1 90 ? -23.380 -14.618 -1.620 1.00 92.88 90 GLU A N 1
ATOM 715 C CA . GLU A 1 90 ? -24.341 -13.523 -1.774 1.00 92.88 90 GLU A CA 1
ATOM 716 C C . GLU A 1 90 ? -23.730 -12.220 -1.236 1.00 92.88 90 GLU A C 1
ATOM 718 O O . GLU A 1 90 ? -23.659 -11.997 -0.026 1.00 92.88 90 GLU A O 1
ATOM 723 N N . LEU A 1 91 ? -23.258 -11.365 -2.147 1.00 92.88 91 LEU A N 1
ATOM 724 C CA . LEU A 1 91 ? -22.739 -10.033 -1.842 1.00 92.88 91 LEU A CA 1
ATOM 725 C C . LEU A 1 91 ? -23.808 -8.973 -2.161 1.00 92.88 91 LEU A C 1
ATOM 727 O O . LEU A 1 91 ? -24.113 -8.765 -3.336 1.00 92.88 91 LEU A O 1
ATOM 731 N N . PRO A 1 92 ? -24.369 -8.275 -1.155 1.00 95.06 92 PRO A N 1
ATOM 732 C CA . PRO A 1 92 ? -25.280 -7.164 -1.405 1.00 95.06 92 PRO A CA 1
ATOM 733 C C . PRO A 1 92 ? -24.577 -6.012 -2.133 1.00 95.06 92 PRO A C 1
ATOM 735 O O . PRO A 1 92 ? -23.483 -5.605 -1.739 1.00 95.06 92 PRO A O 1
ATOM 738 N N . HIS A 1 93 ? -25.235 -5.434 -3.140 1.00 94.69 93 HIS A N 1
ATOM 739 C CA . HIS A 1 93 ? -24.662 -4.363 -3.965 1.00 94.69 93 HIS A CA 1
ATOM 740 C C . HIS A 1 93 ? -24.213 -3.147 -3.137 1.00 94.69 93 HIS A C 1
ATOM 742 O O . HIS A 1 93 ? -23.093 -2.670 -3.287 1.00 94.69 93 HIS A O 1
ATOM 748 N N . GLN A 1 94 ? -25.032 -2.709 -2.173 1.00 94.31 94 GLN A N 1
ATOM 749 C CA . GLN A 1 94 ? -24.684 -1.593 -1.281 1.00 94.31 94 GLN A CA 1
ATOM 750 C C . GLN A 1 94 ? -23.410 -1.860 -0.467 1.00 94.31 94 GLN A C 1
ATOM 752 O O . GLN A 1 94 ? -22.622 -0.950 -0.208 1.00 94.31 94 GLN A O 1
ATOM 757 N N . LEU A 1 95 ? -23.179 -3.117 -0.072 1.00 93.81 95 LEU A N 1
ATOM 758 C CA . LEU A 1 95 ? -21.957 -3.495 0.628 1.00 93.81 95 LEU A CA 1
ATOM 759 C C . LEU A 1 95 ? -20.751 -3.465 -0.316 1.00 93.81 95 LEU A C 1
ATOM 761 O O . LEU A 1 95 ? -19.688 -2.995 0.085 1.00 93.81 95 LEU A O 1
ATOM 765 N N . ALA A 1 96 ? -20.910 -3.925 -1.560 1.00 94.75 96 ALA A N 1
ATOM 766 C CA . ALA A 1 96 ? -19.865 -3.842 -2.578 1.00 94.75 96 ALA A CA 1
ATOM 767 C C . ALA A 1 96 ? -19.469 -2.382 -2.857 1.00 94.75 96 ALA A C 1
ATOM 769 O O . ALA A 1 96 ? -18.280 -2.062 -2.839 1.00 94.75 96 ALA A O 1
ATOM 770 N N . GLU A 1 97 ? -20.444 -1.479 -3.012 1.00 95.38 97 GLU A N 1
ATOM 771 C CA . GLU A 1 97 ? -20.202 -0.037 -3.159 1.00 95.38 97 GLU A CA 1
ATOM 772 C C . GLU A 1 97 ? -19.466 0.540 -1.947 1.00 95.38 97 GLU A C 1
ATOM 774 O O . GLU A 1 97 ? -18.514 1.312 -2.086 1.00 95.38 97 GLU A O 1
ATOM 779 N N . LYS A 1 98 ? -19.870 0.149 -0.734 1.00 93.81 98 LYS A N 1
ATOM 780 C CA . LYS A 1 98 ? -19.221 0.593 0.503 1.00 93.81 98 LYS A CA 1
ATOM 781 C C . LYS A 1 98 ? -17.760 0.123 0.571 1.00 93.81 98 LYS A C 1
ATOM 783 O O . LYS A 1 98 ? -16.888 0.915 0.930 1.00 93.81 98 LYS A O 1
ATOM 788 N N . ILE A 1 99 ? -17.471 -1.121 0.176 1.00 91.69 99 ILE A N 1
ATOM 789 C CA . ILE A 1 99 ? -16.102 -1.661 0.087 1.00 91.69 99 ILE A CA 1
ATOM 790 C C . ILE A 1 99 ? -15.289 -0.909 -0.972 1.00 91.69 99 ILE A C 1
ATOM 792 O O . ILE A 1 99 ? -14.156 -0.507 -0.697 1.00 91.69 99 ILE A O 1
ATOM 796 N N . ALA A 1 100 ? -15.862 -0.668 -2.153 1.00 93.62 100 ALA A N 1
ATOM 797 C CA . ALA A 1 100 ? -15.204 0.073 -3.224 1.00 93.62 100 ALA A CA 1
ATOM 798 C C . ALA A 1 100 ? -14.829 1.494 -2.773 1.00 93.62 100 ALA A C 1
ATOM 800 O O . ALA A 1 100 ? -13.658 1.872 -2.854 1.00 93.62 100 ALA A O 1
ATOM 801 N N . ASN A 1 101 ? -15.774 2.224 -2.171 1.00 92.56 101 ASN A N 1
ATOM 802 C CA . ASN A 1 101 ? -15.551 3.566 -1.628 1.00 92.56 101 ASN A CA 1
ATOM 803 C C . ASN A 1 101 ? -14.450 3.592 -0.551 1.00 92.56 101 ASN A C 1
ATOM 805 O O . ASN A 1 101 ? -13.567 4.455 -0.588 1.00 92.56 101 ASN A O 1
ATOM 809 N N . ASN A 1 102 ? -14.446 2.628 0.378 1.00 88.50 102 ASN A N 1
ATOM 810 C CA . ASN A 1 102 ? -13.412 2.533 1.415 1.00 88.50 102 ASN A CA 1
ATOM 811 C C . ASN A 1 102 ? -12.023 2.202 0.847 1.00 88.50 102 ASN A C 1
ATOM 813 O O . ASN A 1 102 ? -11.010 2.604 1.421 1.00 88.50 102 ASN A O 1
ATOM 817 N N . SER A 1 103 ? -11.958 1.500 -0.286 1.00 84.75 103 SER A N 1
ATOM 818 C CA . SER A 1 103 ? -10.697 1.048 -0.883 1.00 84.75 103 SER A CA 1
ATOM 819 C C . SER A 1 103 ? -9.860 2.155 -1.533 1.00 84.75 103 SER A C 1
ATOM 821 O O . SER A 1 103 ? -8.697 1.918 -1.858 1.00 84.75 103 SER A O 1
ATOM 823 N N . LYS A 1 104 ? -10.415 3.365 -1.716 1.00 87.06 104 LYS A N 1
ATOM 824 C CA . LYS A 1 104 ? -9.735 4.519 -2.340 1.00 87.06 104 LYS A CA 1
ATOM 825 C C . LYS A 1 104 ? -9.125 4.165 -3.707 1.00 87.06 104 LYS A C 1
ATOM 827 O O . LYS A 1 104 ? -7.948 4.431 -3.957 1.00 87.06 104 LYS A O 1
ATOM 832 N N . ASN A 1 105 ? -9.926 3.539 -4.568 1.00 86.56 105 ASN A N 1
ATOM 833 C CA . ASN A 1 105 ? -9.553 3.069 -5.906 1.00 86.56 105 ASN A CA 1
ATOM 834 C C . ASN A 1 105 ? -8.432 2.007 -5.919 1.00 86.56 105 ASN A C 1
ATOM 836 O O . ASN A 1 105 ? -7.725 1.842 -6.914 1.00 86.56 105 ASN A O 1
ATOM 840 N N . ASN A 1 106 ? -8.237 1.280 -4.813 1.00 84.62 106 ASN A N 1
ATOM 841 C CA . ASN A 1 106 ? -7.267 0.194 -4.722 1.00 84.62 106 ASN A CA 1
ATOM 842 C C . ASN A 1 106 ? -7.983 -1.159 -4.732 1.00 84.62 106 ASN A C 1
ATOM 844 O O . ASN A 1 106 ? -8.461 -1.640 -3.705 1.00 84.62 106 ASN A O 1
ATOM 848 N N . LEU A 1 107 ? -7.986 -1.815 -5.894 1.00 86.62 107 LEU A N 1
ATOM 849 C CA . LEU A 1 107 ? -8.665 -3.098 -6.070 1.00 86.62 107 LEU A CA 1
ATOM 850 C C . LEU A 1 107 ? -8.149 -4.189 -5.118 1.00 86.62 107 LEU A C 1
ATOM 852 O O . LEU A 1 107 ? -8.934 -4.971 -4.588 1.00 86.62 107 LEU A O 1
ATOM 856 N N . ARG A 1 108 ? -6.837 -4.227 -4.844 1.00 84.75 108 ARG A N 1
ATOM 857 C CA . ARG A 1 108 ? -6.270 -5.191 -3.887 1.00 84.75 108 ARG A CA 1
ATOM 858 C C . ARG A 1 108 ? -6.844 -4.966 -2.491 1.00 84.75 108 ARG A C 1
ATOM 860 O O . ARG A 1 108 ? -7.143 -5.934 -1.799 1.00 84.75 108 ARG A O 1
ATOM 867 N N . GLN A 1 109 ? -6.989 -3.708 -2.083 1.00 83.44 109 GLN A N 1
ATOM 868 C CA . GLN A 1 109 ? -7.585 -3.375 -0.795 1.00 83.44 109 GLN A CA 1
ATOM 869 C C . GLN A 1 109 ? -9.061 -3.774 -0.748 1.00 83.44 109 GLN A C 1
ATOM 871 O O . GLN A 1 109 ? -9.474 -4.410 0.215 1.00 83.44 109 GLN A O 1
ATOM 876 N N . ALA A 1 110 ? -9.828 -3.474 -1.800 1.00 88.06 110 ALA A N 1
ATOM 877 C CA . ALA A 1 110 ? -11.235 -3.855 -1.893 1.00 88.06 110 ALA A CA 1
ATOM 878 C C . ALA A 1 110 ? -11.433 -5.372 -1.729 1.00 88.06 110 ALA A C 1
ATOM 880 O O . ALA A 1 110 ? -12.227 -5.807 -0.898 1.00 88.06 110 ALA A O 1
ATOM 881 N N . ILE A 1 111 ? -10.654 -6.181 -2.459 1.00 88.44 111 ILE A N 1
ATOM 882 C CA . ILE A 1 111 ? -10.723 -7.649 -2.391 1.00 88.44 111 ILE A CA 1
ATOM 883 C C . ILE A 1 111 ? -10.370 -8.154 -0.986 1.00 88.44 111 ILE A C 1
ATOM 885 O O . ILE A 1 111 ? -11.073 -9.003 -0.444 1.00 88.44 111 ILE A O 1
ATOM 889 N N . ARG A 1 112 ? -9.317 -7.609 -0.362 1.00 84.62 112 ARG A N 1
ATOM 890 C CA . ARG A 1 112 ? -8.924 -7.992 1.005 1.00 84.62 112 ARG A CA 1
ATOM 891 C C . ARG A 1 112 ? -9.989 -7.639 2.039 1.00 84.62 112 ARG A C 1
ATOM 893 O O . ARG A 1 112 ? -10.256 -8.442 2.927 1.00 84.62 112 ARG A O 1
ATOM 900 N N . SER A 1 113 ? -10.593 -6.457 1.931 1.00 85.44 113 SER A N 1
ATOM 901 C CA . SER A 1 113 ? -11.694 -6.040 2.804 1.00 85.44 113 SER A CA 1
ATOM 902 C C . SER A 1 113 ? -12.926 -6.923 2.619 1.00 85.44 113 SER A C 1
ATOM 904 O O . SER A 1 113 ? -13.562 -7.290 3.606 1.00 85.44 113 SER A O 1
ATOM 906 N N . PHE A 1 114 ? -13.240 -7.313 1.382 1.00 88.56 114 PHE A N 1
ATOM 907 C CA . PHE A 1 114 ? -14.311 -8.265 1.098 1.00 88.56 114 PHE A CA 1
ATOM 908 C C . PHE A 1 114 ? -14.043 -9.629 1.749 1.00 88.56 114 PHE A C 1
ATOM 910 O O . PHE A 1 114 ? -14.886 -10.119 2.500 1.00 88.56 114 PHE A O 1
ATOM 917 N N . GLU A 1 115 ? -12.851 -10.194 1.545 1.00 85.12 115 GLU A N 1
ATOM 918 C CA . GLU A 1 115 ? -12.452 -11.475 2.138 1.00 85.12 115 GLU A CA 1
ATOM 919 C C . GLU A 1 115 ? -12.510 -11.441 3.674 1.00 85.12 115 GLU A C 1
ATOM 921 O O . GLU A 1 115 ? -13.097 -12.330 4.293 1.00 85.12 115 GLU A O 1
ATOM 926 N N . ALA A 1 116 ? -11.959 -10.395 4.298 1.00 83.00 116 ALA A N 1
ATOM 927 C CA . ALA A 1 116 ? -11.965 -10.240 5.751 1.00 83.00 116 ALA A CA 1
ATOM 928 C C . ALA A 1 116 ? -13.388 -10.101 6.316 1.00 83.00 116 ALA A C 1
ATOM 930 O O . ALA A 1 116 ? -13.720 -10.716 7.330 1.00 83.00 116 ALA A O 1
ATOM 931 N N . THR A 1 117 ? -14.244 -9.326 5.643 1.00 86.75 117 THR A N 1
ATOM 932 C CA . THR A 1 117 ? -15.641 -9.129 6.056 1.00 86.75 117 THR A CA 1
ATOM 933 C C . THR A 1 117 ? -16.431 -10.435 5.949 1.00 86.75 117 THR A C 1
ATOM 935 O O . THR A 1 117 ? -17.170 -10.779 6.868 1.00 86.75 117 THR A O 1
ATOM 938 N N . TRP A 1 118 ? -16.216 -11.209 4.881 1.00 86.00 118 TRP A N 1
ATOM 939 C CA . TRP A 1 118 ? -16.821 -12.532 4.713 1.00 86.00 118 TRP A CA 1
ATOM 940 C C . TRP A 1 118 ? -16.387 -13.531 5.789 1.00 86.00 118 TRP A C 1
ATOM 942 O O . TRP A 1 118 ? -17.229 -14.224 6.358 1.00 86.00 118 TRP A O 1
ATOM 952 N N . GLN A 1 119 ? -15.090 -13.588 6.101 1.00 82.88 119 GLN A N 1
ATOM 953 C CA . GLN A 1 119 ? -14.562 -14.496 7.123 1.00 82.88 119 GLN A CA 1
ATOM 954 C C . GLN A 1 119 ? -15.081 -14.170 8.529 1.00 82.88 119 GLN A C 1
ATOM 956 O O . GLN A 1 119 ? -15.281 -15.082 9.331 1.00 82.88 119 GLN A O 1
ATOM 961 N N . ALA A 1 120 ? -15.298 -12.889 8.835 1.00 81.19 120 ALA A N 1
ATOM 962 C CA . ALA A 1 120 ? -15.802 -12.463 10.136 1.00 81.19 120 ALA A CA 1
ATOM 963 C C . ALA A 1 120 ? -17.322 -12.646 10.282 1.00 81.19 120 ALA A C 1
ATOM 965 O O . ALA A 1 120 ? -17.792 -13.016 11.359 1.00 81.19 120 ALA A O 1
ATOM 966 N N . SER A 1 121 ? -18.080 -12.389 9.211 1.00 78.12 121 SER A N 1
ATOM 967 C CA . SER A 1 121 ? -19.539 -12.273 9.254 1.00 78.12 121 SER A CA 1
ATOM 968 C C . SER A 1 121 ? -20.185 -12.940 8.038 1.00 78.12 121 SER A C 1
ATOM 970 O O . SER A 1 121 ? -20.403 -12.316 7.002 1.00 78.12 121 SER A O 1
ATOM 972 N N . SER A 1 122 ? -20.545 -14.216 8.185 1.00 79.75 122 SER A N 1
ATOM 973 C CA . SER A 1 122 ? -21.342 -14.959 7.202 1.00 79.75 122 SER A CA 1
ATOM 974 C C . SER A 1 122 ? -22.716 -15.308 7.796 1.00 79.75 122 SER A C 1
ATOM 976 O O . SER A 1 122 ? -22.758 -15.902 8.881 1.00 79.75 122 SER A O 1
ATOM 978 N N . PRO A 1 123 ? -23.850 -14.954 7.148 1.00 83.75 123 PRO A N 1
ATOM 979 C CA . PRO A 1 123 ? -23.990 -14.306 5.835 1.00 83.75 123 PRO A CA 1
ATOM 980 C C . PRO A 1 123 ? -23.784 -12.778 5.862 1.00 83.75 123 PRO A C 1
ATOM 982 O O . PRO A 1 123 ? -23.992 -12.130 6.892 1.00 83.75 123 PRO A O 1
ATOM 985 N N . LEU A 1 124 ? -23.428 -12.205 4.706 1.00 89.06 124 LEU A N 1
ATOM 986 C CA . LEU A 1 124 ? -23.213 -10.763 4.537 1.00 89.06 124 LEU A CA 1
ATOM 987 C C . LEU A 1 124 ? -24.537 -9.988 4.591 1.00 89.06 124 LEU A C 1
ATOM 989 O O . LEU A 1 124 ? -25.568 -10.448 4.105 1.00 89.06 124 LEU A O 1
ATOM 993 N N . LYS A 1 125 ? -24.498 -8.782 5.162 1.00 88.12 125 LYS A N 1
ATOM 994 C CA . LYS A 1 125 ? -25.642 -7.862 5.283 1.00 88.12 125 LYS A CA 1
ATOM 995 C C . LYS A 1 125 ? -25.289 -6.497 4.694 1.00 88.12 125 LYS A C 1
ATOM 997 O O . LYS A 1 125 ? -24.117 -6.130 4.674 1.00 88.12 125 LYS A O 1
ATOM 1002 N N . GLU A 1 126 ? -26.296 -5.739 4.262 1.00 82.31 126 GLU A N 1
ATOM 1003 C CA . GLU A 1 126 ? -26.121 -4.413 3.642 1.00 82.31 126 GLU A CA 1
ATOM 1004 C C . GLU A 1 126 ? -25.452 -3.396 4.586 1.00 82.31 126 GLU A C 1
ATOM 1006 O O . GLU A 1 126 ? -24.462 -2.767 4.222 1.00 82.31 126 GLU A O 1
ATOM 1011 N N . GLU A 1 127 ? -25.923 -3.281 5.831 1.00 78.94 127 GLU A N 1
ATOM 1012 C CA . GLU A 1 127 ? -25.460 -2.250 6.777 1.00 78.94 127 GLU A CA 1
ATOM 1013 C C . GLU A 1 127 ? -24.268 -2.670 7.658 1.00 78.94 127 GLU A C 1
ATOM 1015 O O . GLU A 1 127 ? -23.960 -2.007 8.648 1.00 78.94 127 GLU A O 1
ATOM 1020 N N . GLN A 1 128 ? -23.562 -3.757 7.335 1.00 81.75 128 GLN A N 1
ATOM 1021 C CA . GLN A 1 128 ? -22.473 -4.218 8.201 1.00 81.75 128 GLN A CA 1
ATOM 1022 C C . GLN A 1 128 ? -21.237 -3.309 8.155 1.00 81.75 128 GLN A C 1
ATOM 1024 O O . GLN A 1 128 ? -20.950 -2.627 7.160 1.00 81.75 128 GLN A O 1
ATOM 1029 N N . GLU A 1 129 ? -20.485 -3.296 9.253 1.00 82.06 129 GLU A N 1
ATOM 1030 C CA . GLU A 1 129 ? -19.158 -2.692 9.283 1.00 82.06 129 GLU A CA 1
ATOM 1031 C C . GLU A 1 129 ? -18.195 -3.529 8.439 1.00 82.06 129 GLU A C 1
ATOM 1033 O O . GLU A 1 129 ? -18.203 -4.759 8.488 1.00 82.06 129 GLU A O 1
ATOM 1038 N N . ILE A 1 130 ? -17.393 -2.847 7.625 1.00 82.88 130 ILE A N 1
ATOM 1039 C CA . ILE A 1 130 ? -16.367 -3.484 6.803 1.00 82.88 130 ILE A CA 1
ATOM 1040 C C . ILE A 1 130 ? -15.127 -3.611 7.672 1.00 82.88 130 ILE A C 1
ATOM 1042 O O . ILE A 1 130 ? -14.721 -2.630 8.294 1.00 82.88 130 ILE A O 1
ATOM 1046 N N . LEU A 1 131 ? -14.506 -4.789 7.681 1.00 76.31 131 LEU A N 1
ATOM 1047 C CA . LEU A 1 131 ? -13.198 -4.932 8.305 1.00 76.31 131 LEU A CA 1
ATOM 1048 C C . LEU A 1 131 ? -12.124 -4.354 7.381 1.00 76.31 131 LEU A C 1
ATOM 1050 O O . LEU A 1 131 ? -11.774 -4.941 6.350 1.00 76.31 131 LEU A O 1
ATOM 1054 N N . ASN A 1 132 ? -11.583 -3.197 7.763 1.00 68.31 132 ASN A N 1
ATOM 1055 C CA . ASN A 1 132 ? -10.430 -2.602 7.100 1.00 68.31 132 ASN A CA 1
ATOM 1056 C C . ASN A 1 132 ? -9.181 -3.138 7.813 1.00 68.31 132 ASN A C 1
ATOM 1058 O O . ASN A 1 132 ? -8.781 -2.619 8.850 1.00 68.31 132 ASN A O 1
ATOM 1062 N N . GLY A 1 133 ? -8.628 -4.239 7.292 1.00 70.81 133 GLY A N 1
ATOM 1063 C CA . GLY A 1 133 ? -7.629 -5.085 7.957 1.00 70.81 133 GLY A CA 1
ATOM 1064 C C . GLY A 1 133 ? -6.671 -4.373 8.922 1.00 70.81 133 GLY A C 1
ATOM 1065 O O . GLY A 1 133 ? -6.806 -4.521 10.128 1.00 70.81 133 GLY A O 1
ATOM 1066 N N . TRP A 1 134 ? -5.680 -3.644 8.410 1.00 78.62 134 TRP A N 1
ATOM 1067 C CA . TRP A 1 134 ? -4.636 -3.003 9.230 1.00 78.62 134 TRP A CA 1
ATOM 1068 C C . TRP A 1 134 ? -4.880 -1.497 9.416 1.00 78.62 134 TRP A C 1
ATOM 1070 O O . TRP A 1 134 ? -4.247 -0.867 10.263 1.00 78.62 134 TRP A O 1
ATOM 1080 N N . GLU A 1 135 ? -5.762 -0.897 8.619 1.00 79.88 135 GLU A N 1
ATOM 1081 C CA . GLU A 1 135 ? -6.075 0.531 8.641 1.00 79.88 135 GLU A CA 1
ATOM 1082 C C . GLU A 1 135 ? -6.680 0.960 9.972 1.00 79.88 135 GLU A C 1
ATOM 1084 O O . GLU A 1 135 ? -6.212 1.927 10.578 1.00 79.88 135 GLU A O 1
ATOM 1089 N N . ASP A 1 136 ? -7.686 0.218 10.439 1.00 82.81 136 ASP A N 1
ATOM 1090 C CA . ASP A 1 136 ? -8.395 0.535 11.676 1.00 82.81 136 ASP A CA 1
ATOM 1091 C C . ASP A 1 136 ? -7.458 0.370 12.881 1.00 82.81 136 ASP A C 1
ATOM 1093 O O . ASP A 1 136 ? -7.480 1.171 13.817 1.00 82.81 136 ASP A O 1
ATOM 1097 N N . ASP A 1 137 ? -6.553 -0.613 12.832 1.00 87.19 137 ASP A N 1
ATOM 1098 C CA . ASP A 1 137 ? -5.497 -0.783 13.828 1.00 87.19 137 ASP A CA 1
ATOM 1099 C C . ASP A 1 137 ? -4.554 0.424 13.869 1.00 87.19 137 ASP A C 1
ATOM 1101 O O . ASP A 1 137 ? -4.229 0.910 14.956 1.00 87.19 137 ASP A O 1
ATOM 1105 N N . ILE A 1 138 ? -4.134 0.950 12.713 1.00 90.56 138 ILE A N 1
ATOM 1106 C CA . ILE A 1 138 ? -3.275 2.142 12.647 1.00 90.56 138 ILE A CA 1
ATOM 1107 C C . ILE A 1 138 ? -4.015 3.388 13.142 1.00 90.56 138 ILE A C 1
ATOM 1109 O O . ILE A 1 138 ? -3.438 4.153 13.920 1.00 90.56 138 ILE A O 1
ATOM 1113 N N . ALA A 1 139 ? -5.278 3.579 12.759 1.00 89.94 139 ALA A N 1
ATOM 1114 C CA . ALA A 1 139 ? -6.103 4.688 13.241 1.00 89.94 139 ALA A CA 1
ATOM 1115 C C . ALA A 1 139 ? -6.283 4.625 14.767 1.00 89.94 139 ALA A C 1
ATOM 1117 O O . ALA A 1 139 ? -6.082 5.614 15.477 1.00 89.94 139 ALA A O 1
ATOM 1118 N N . ASN A 1 140 ? -6.549 3.430 15.300 1.00 91.50 140 ASN A N 1
ATOM 1119 C CA . ASN A 1 140 ? -6.625 3.194 16.735 1.00 91.50 140 ASN A CA 1
ATOM 1120 C C . ASN A 1 140 ? -5.283 3.440 17.429 1.00 91.50 140 ASN A C 1
ATOM 1122 O O . ASN A 1 140 ? -5.258 3.985 18.532 1.00 91.50 140 ASN A O 1
ATOM 1126 N N . ILE A 1 141 ? -4.154 3.048 16.832 1.00 93.56 141 ILE A N 1
ATOM 1127 C CA . ILE A 1 141 ? -2.822 3.356 17.370 1.00 93.56 141 ILE A CA 1
ATOM 1128 C C . ILE A 1 141 ? -2.612 4.874 17.423 1.00 93.56 141 ILE A C 1
ATOM 1130 O O . ILE A 1 141 ? -2.177 5.372 18.459 1.00 93.56 141 ILE A O 1
ATOM 1134 N N . ALA A 1 142 ? -2.948 5.611 16.361 1.00 94.44 142 ALA A N 1
ATOM 1135 C CA . ALA A 1 142 ? -2.815 7.068 16.320 1.00 94.44 142 ALA A CA 1
ATOM 1136 C C . ALA A 1 142 ? -3.628 7.745 17.431 1.00 94.44 142 ALA A C 1
ATOM 1138 O O . ALA A 1 142 ? -3.088 8.554 18.184 1.00 94.44 142 ALA A O 1
ATOM 1139 N N . LYS A 1 143 ? -4.894 7.348 17.589 1.00 94.62 143 LYS A N 1
ATOM 1140 C CA . LYS A 1 143 ? -5.772 7.834 18.658 1.00 94.62 143 LYS A CA 1
ATOM 1141 C C . LYS A 1 143 ? -5.181 7.559 20.044 1.00 94.62 143 LYS A C 1
ATOM 1143 O O . LYS A 1 143 ? -5.029 8.475 20.844 1.00 94.62 143 LYS A O 1
ATOM 1148 N N . ASN A 1 144 ? -4.734 6.326 20.278 1.00 94.25 144 ASN A N 1
ATOM 1149 C CA . ASN A 1 144 ? -4.102 5.907 21.532 1.00 94.25 144 ASN A CA 1
ATOM 1150 C C . ASN A 1 144 ? -2.818 6.693 21.858 1.00 94.25 144 ASN A C 1
ATOM 1152 O O . ASN A 1 144 ? -2.543 6.929 23.033 1.00 94.25 144 ASN A O 1
ATOM 1156 N N . ILE A 1 145 ? -2.035 7.078 20.839 1.00 94.25 145 ILE A N 1
ATOM 1157 C CA . ILE A 1 145 ? -0.838 7.921 20.996 1.00 94.25 145 ILE A CA 1
ATOM 1158 C C . ILE A 1 145 ? -1.218 9.329 21.453 1.00 94.25 145 ILE A C 1
ATOM 1160 O O . ILE A 1 145 ? -0.500 9.900 22.268 1.00 94.25 145 ILE A O 1
ATOM 1164 N N . VAL A 1 146 ? -2.298 9.903 20.913 1.00 92.69 146 VAL A N 1
ATOM 1165 C CA . VAL A 1 146 ? -2.752 11.265 21.243 1.00 92.69 146 VAL A CA 1
ATOM 1166 C C . VAL A 1 146 ? -3.446 11.309 22.607 1.00 92.69 146 VAL A C 1
ATOM 1168 O O . VAL A 1 146 ? -3.268 12.271 23.350 1.00 92.69 146 VAL A O 1
ATOM 1171 N N . GLU A 1 147 ? -4.180 10.260 22.970 1.00 93.88 147 GLU A N 1
ATOM 1172 C CA . GLU A 1 147 ? -4.896 10.178 24.248 1.00 93.88 147 GLU A CA 1
ATOM 1173 C C . GLU A 1 147 ? -3.965 10.021 25.460 1.00 93.88 147 GLU A C 1
ATOM 1175 O O . GLU A 1 147 ? -4.213 10.636 26.496 1.00 93.88 147 GLU A O 1
ATOM 1180 N N . GLU A 1 148 ? -2.895 9.220 25.360 1.00 93.50 148 GLU A N 1
ATOM 1181 C CA . GLU A 1 148 ? -1.999 8.951 26.493 1.00 93.50 148 GLU A CA 1
ATOM 1182 C C . GLU A 1 148 ? -0.525 8.823 26.067 1.00 93.50 148 GLU A C 1
ATOM 1184 O O . GLU A 1 148 ? -0.135 7.890 25.368 1.00 93.50 148 GLU A O 1
ATOM 1189 N N . GLN A 1 149 ? 0.349 9.700 26.575 1.00 93.50 149 GLN A N 1
ATOM 1190 C CA . GLN A 1 149 ? 1.802 9.637 26.336 1.00 93.50 149 GLN A CA 1
ATOM 1191 C C . GLN A 1 149 ? 2.575 9.037 27.525 1.00 93.50 149 GLN A C 1
ATOM 1193 O O . GLN A 1 149 ? 3.561 9.604 28.000 1.00 93.50 149 GLN A O 1
ATOM 1198 N N . SER A 1 150 ? 2.136 7.877 28.026 1.00 94.12 150 SER A N 1
ATOM 1199 C CA . SER A 1 150 ? 2.808 7.165 29.124 1.00 94.12 150 SER A CA 1
ATOM 1200 C C . SER A 1 150 ? 3.733 6.038 28.627 1.00 94.12 150 SER A C 1
ATOM 1202 O O . SER A 1 150 ? 3.507 5.465 27.555 1.00 94.12 150 SER A O 1
ATOM 1204 N N . PRO A 1 151 ? 4.752 5.625 29.413 1.00 94.75 151 PRO A N 1
ATOM 1205 C CA . PRO A 1 151 ? 5.578 4.458 29.081 1.00 94.75 151 PRO A CA 1
ATOM 1206 C C . PRO A 1 151 ? 4.771 3.161 28.931 1.00 94.75 151 PRO A C 1
ATOM 1208 O O . PRO A 1 151 ? 5.133 2.289 28.141 1.00 94.75 151 PRO A O 1
ATOM 1211 N N . LYS A 1 152 ? 3.660 3.037 29.670 1.00 93.94 152 LYS A N 1
ATOM 1212 C CA . LYS A 1 152 ? 2.745 1.895 29.577 1.00 93.94 152 LYS A CA 1
ATOM 1213 C C . LYS A 1 152 ? 2.047 1.878 28.220 1.00 93.94 152 LYS A C 1
ATOM 1215 O O . LYS A 1 152 ? 2.041 0.842 27.558 1.00 93.94 152 LYS A O 1
ATOM 1220 N N . GLN A 1 153 ? 1.514 3.019 27.787 1.00 93.50 153 GLN A N 1
ATOM 1221 C CA . GLN A 1 153 ? 0.852 3.124 26.492 1.00 93.50 153 GLN A CA 1
ATOM 1222 C C . GLN A 1 153 ? 1.834 2.875 25.342 1.00 93.50 153 GLN A C 1
ATOM 1224 O O . GLN A 1 153 ? 1.522 2.142 24.405 1.00 93.50 153 GLN A O 1
ATOM 1229 N N . LEU A 1 154 ? 3.066 3.382 25.456 1.00 91.88 154 LEU A N 1
ATOM 1230 C CA . LEU A 1 154 ? 4.128 3.108 24.487 1.00 91.88 154 LEU A CA 1
ATOM 1231 C C . LEU A 1 154 ? 4.409 1.602 24.335 1.00 91.88 154 LEU A C 1
ATOM 1233 O O . LEU A 1 154 ? 4.604 1.126 23.215 1.00 91.88 154 LEU A O 1
ATOM 1237 N N . TYR A 1 155 ? 4.406 0.841 25.435 1.00 92.75 155 TYR A N 1
ATOM 1238 C CA . TYR A 1 155 ? 4.574 -0.615 25.396 1.00 92.75 155 TYR A CA 1
ATOM 1239 C C . TYR A 1 155 ? 3.420 -1.308 24.654 1.00 92.75 155 TYR A C 1
ATOM 1241 O O . TYR A 1 155 ? 3.661 -2.163 23.802 1.00 92.75 155 TYR A O 1
ATOM 1249 N N . VAL A 1 156 ? 2.177 -0.893 24.913 1.00 92.38 156 VAL A N 1
ATOM 1250 C CA . VAL A 1 156 ? 0.986 -1.422 24.225 1.00 92.38 156 VAL A CA 1
ATOM 1251 C C . VAL A 1 156 ? 1.029 -1.109 22.727 1.00 92.38 156 VAL A C 1
ATOM 1253 O O . VAL A 1 156 ? 0.832 -1.997 21.898 1.00 92.38 156 VAL A O 1
ATOM 1256 N N . ILE A 1 157 ? 1.341 0.135 22.356 1.00 92.31 157 ILE A N 1
ATOM 1257 C CA . ILE A 1 157 ? 1.476 0.553 20.954 1.00 92.31 157 ILE A CA 1
ATOM 1258 C C . ILE A 1 157 ? 2.563 -0.261 20.251 1.00 92.31 157 ILE A C 1
ATOM 1260 O O . ILE A 1 157 ? 2.360 -0.730 19.132 1.00 92.31 157 ILE A O 1
ATOM 1264 N N . ARG A 1 158 ? 3.704 -0.479 20.914 1.00 90.00 158 ARG A N 1
ATOM 1265 C CA . ARG A 1 158 ? 4.788 -1.306 20.379 1.00 90.00 158 ARG A CA 1
ATOM 1266 C C . ARG A 1 158 ? 4.305 -2.717 20.044 1.00 90.00 158 ARG A C 1
ATOM 1268 O O . ARG A 1 158 ? 4.633 -3.198 18.964 1.00 90.00 158 ARG A O 1
ATOM 1275 N N . GLN A 1 159 ? 3.532 -3.360 20.920 1.00 90.31 159 GLN A N 1
ATOM 1276 C CA . GLN A 1 159 ? 2.978 -4.692 20.651 1.00 90.31 159 GLN A CA 1
ATOM 1277 C C . GLN A 1 159 ? 2.040 -4.686 19.437 1.00 90.31 159 GLN A C 1
ATOM 1279 O O . GLN A 1 159 ? 2.164 -5.542 18.564 1.00 90.31 159 GLN A O 1
ATOM 1284 N N . LYS A 1 160 ? 1.160 -3.683 19.318 1.00 90.00 160 LYS A N 1
ATOM 1285 C CA . LYS A 1 160 ? 0.273 -3.551 18.149 1.00 90.00 160 LYS A CA 1
ATOM 1286 C C . LYS A 1 160 ? 1.061 -3.388 16.844 1.00 90.00 160 LYS A C 1
ATOM 1288 O O . LYS A 1 160 ? 0.789 -4.080 15.868 1.00 90.00 160 LYS A O 1
ATOM 1293 N N . LEU A 1 161 ? 2.093 -2.541 16.840 1.00 88.25 161 LEU A N 1
ATOM 1294 C CA . LEU A 1 161 ? 2.981 -2.376 15.684 1.00 88.25 161 LEU A CA 1
ATOM 1295 C C . LEU A 1 161 ? 3.738 -3.671 15.346 1.00 88.25 161 LEU A C 1
ATOM 1297 O O . LEU A 1 161 ? 3.915 -3.987 14.173 1.00 88.25 161 LEU A O 1
ATOM 1301 N N . GLN A 1 162 ? 4.168 -4.439 16.353 1.00 85.81 162 GLN A N 1
ATOM 1302 C CA . GLN A 1 162 ? 4.802 -5.744 16.140 1.00 85.81 162 GLN A CA 1
ATOM 1303 C C . GLN A 1 162 ? 3.843 -6.745 15.492 1.00 85.81 162 GLN A C 1
ATOM 1305 O O . GLN A 1 162 ? 4.262 -7.455 14.580 1.00 85.81 162 GLN A O 1
ATOM 1310 N N . ASN A 1 163 ? 2.572 -6.762 15.897 1.00 82.62 163 ASN A N 1
ATOM 1311 C CA . ASN A 1 163 ? 1.558 -7.619 15.281 1.00 82.62 163 ASN A CA 1
ATOM 1312 C C . ASN A 1 163 ? 1.340 -7.257 13.806 1.00 82.62 163 ASN A C 1
ATOM 1314 O O . ASN A 1 163 ? 1.349 -8.142 12.956 1.00 82.62 163 ASN A O 1
ATOM 1318 N N . LEU A 1 164 ? 1.243 -5.965 13.473 1.00 78.44 164 LEU A N 1
ATOM 1319 C CA . LEU A 1 164 ? 1.131 -5.523 12.076 1.00 78.44 164 LEU A CA 1
ATOM 1320 C C . LEU A 1 164 ? 2.317 -6.003 11.221 1.00 78.44 164 LEU A C 1
ATOM 1322 O O . LEU A 1 164 ? 2.135 -6.488 10.104 1.00 78.44 164 LEU A O 1
ATOM 1326 N N . ILE A 1 165 ? 3.535 -5.924 11.760 1.00 76.50 165 ILE A N 1
ATOM 1327 C CA . ILE A 1 165 ? 4.741 -6.417 11.080 1.00 76.50 165 ILE A CA 1
ATOM 1328 C C . ILE A 1 165 ? 4.711 -7.946 10.943 1.00 76.50 165 ILE A C 1
ATOM 1330 O O . ILE A 1 165 ? 5.088 -8.472 9.895 1.00 76.50 165 ILE A O 1
ATOM 1334 N N . ALA A 1 166 ? 4.258 -8.659 11.978 1.00 71.69 166 ALA A N 1
ATOM 1335 C CA . ALA A 1 166 ? 4.111 -10.113 11.953 1.00 71.69 166 ALA A CA 1
ATOM 1336 C C . ALA A 1 166 ? 3.108 -10.570 10.880 1.00 71.69 166 ALA A C 1
ATOM 1338 O O . ALA A 1 166 ? 3.337 -11.585 10.233 1.00 71.69 166 ALA A O 1
ATOM 1339 N N . HIS A 1 167 ? 2.066 -9.775 10.618 1.00 69.75 167 HIS A N 1
ATOM 1340 C CA . HIS A 1 167 ? 1.103 -9.979 9.531 1.00 69.75 167 HIS A CA 1
ATOM 1341 C C . HIS A 1 167 ? 1.559 -9.398 8.178 1.00 69.75 167 HIS A C 1
ATOM 1343 O O . HIS A 1 167 ? 0.741 -9.094 7.309 1.00 69.75 167 HIS A O 1
ATOM 1349 N N . ASN A 1 168 ? 2.875 -9.252 7.984 1.00 68.50 168 ASN A N 1
ATOM 1350 C CA . ASN A 1 168 ? 3.510 -8.831 6.733 1.00 68.50 168 ASN A CA 1
ATOM 1351 C C . ASN A 1 168 ? 3.068 -7.451 6.214 1.00 68.50 168 ASN A C 1
ATOM 1353 O O . ASN A 1 168 ? 3.202 -7.165 5.020 1.00 68.50 168 ASN A O 1
ATOM 1357 N N . VAL A 1 169 ? 2.605 -6.557 7.091 1.00 71.75 169 VAL A N 1
ATOM 1358 C CA . VAL A 1 169 ? 2.389 -5.156 6.722 1.00 7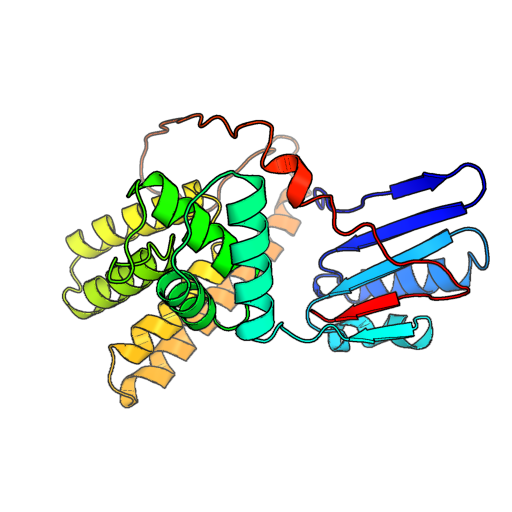1.75 169 VAL A CA 1
ATOM 1359 C C . VAL A 1 169 ? 3.746 -4.449 6.690 1.00 71.75 169 VAL A C 1
ATOM 1361 O O . VAL A 1 169 ? 4.513 -4.475 7.655 1.00 71.75 169 VAL A O 1
ATOM 1364 N N . CYS A 1 170 ? 4.079 -3.835 5.552 1.00 75.75 170 CYS A N 1
ATOM 1365 C CA . CYS A 1 170 ? 5.381 -3.201 5.355 1.00 75.75 170 CYS A CA 1
ATOM 1366 C C . CYS A 1 170 ? 5.598 -2.057 6.370 1.00 75.75 170 CYS A C 1
ATOM 1368 O O . CYS A 1 170 ? 4.776 -1.140 6.411 1.00 75.75 170 CYS A O 1
ATOM 1370 N N . PRO A 1 171 ? 6.711 -2.026 7.132 1.00 79.44 171 PRO A N 1
ATOM 1371 C CA . PRO A 1 171 ? 6.963 -0.975 8.120 1.00 79.44 171 PRO A CA 1
ATOM 1372 C C . PRO A 1 171 ? 6.921 0.443 7.545 1.00 79.44 171 PRO A C 1
ATOM 1374 O O . PRO A 1 171 ? 6.344 1.339 8.152 1.00 79.44 171 PRO A O 1
ATOM 1377 N N . GLU A 1 172 ? 7.493 0.651 6.354 1.00 78.69 172 GLU A N 1
ATOM 1378 C CA . GLU A 1 172 ? 7.489 1.961 5.682 1.00 78.69 172 GLU A CA 1
ATOM 1379 C C . GLU A 1 172 ? 6.060 2.460 5.447 1.00 78.69 172 GLU A C 1
ATOM 1381 O O . GLU A 1 172 ? 5.762 3.644 5.597 1.00 78.69 172 GLU A O 1
ATOM 1386 N N . PHE A 1 173 ? 5.166 1.531 5.133 1.00 80.44 173 PHE A N 1
ATOM 1387 C CA . PHE A 1 173 ? 3.767 1.814 4.907 1.00 80.44 173 PHE A CA 1
ATOM 1388 C C . PHE A 1 173 ? 3.000 2.043 6.218 1.00 80.44 173 PHE A C 1
ATOM 1390 O O . PHE A 1 173 ? 2.254 3.017 6.298 1.00 80.44 173 PHE A O 1
ATOM 1397 N N . ILE A 1 174 ? 3.264 1.246 7.264 1.00 85.94 174 ILE A N 1
ATOM 1398 C CA . ILE A 1 174 ? 2.698 1.455 8.610 1.00 85.94 174 ILE A CA 1
ATOM 1399 C C . ILE A 1 174 ? 2.987 2.880 9.091 1.00 85.94 174 ILE A C 1
ATOM 1401 O O . ILE A 1 174 ? 2.072 3.605 9.470 1.00 85.94 174 ILE A O 1
ATOM 1405 N N . PHE A 1 175 ? 4.251 3.313 9.044 1.00 88.88 175 PHE A N 1
ATOM 1406 C CA . PHE A 1 175 ? 4.626 4.645 9.527 1.00 88.88 175 PHE A CA 1
ATOM 1407 C C . PHE A 1 175 ? 4.065 5.769 8.652 1.00 88.88 175 PHE A C 1
ATOM 1409 O O . PHE A 1 175 ? 3.645 6.793 9.186 1.00 88.88 175 PHE A O 1
ATOM 1416 N N . LYS A 1 176 ? 4.006 5.586 7.326 1.00 87.62 176 LYS A N 1
ATOM 1417 C CA . LYS A 1 176 ? 3.385 6.568 6.426 1.00 87.62 176 LYS A CA 1
ATOM 1418 C C . LYS A 1 176 ? 1.893 6.750 6.732 1.00 87.62 176 LYS A C 1
ATOM 1420 O O . LYS A 1 176 ? 1.431 7.888 6.789 1.00 87.62 176 LYS A O 1
ATOM 1425 N N . ALA A 1 177 ? 1.159 5.656 6.943 1.00 89.12 177 ALA A N 1
ATOM 1426 C CA . ALA A 1 177 ? -0.253 5.696 7.317 1.00 89.12 177 ALA A CA 1
ATOM 1427 C C . ALA A 1 177 ? -0.447 6.308 8.714 1.00 89.12 177 ALA A C 1
ATOM 1429 O O . ALA A 1 177 ? -1.271 7.204 8.881 1.00 89.12 177 ALA A O 1
ATOM 1430 N N . LEU A 1 178 ? 0.383 5.913 9.685 1.00 92.31 178 LEU A N 1
ATOM 1431 C CA . LEU A 1 178 ? 0.334 6.429 11.053 1.00 92.31 178 LEU A CA 1
ATOM 1432 C C . LEU A 1 178 ? 0.540 7.947 11.112 1.00 92.31 178 LEU A C 1
ATOM 1434 O O . LEU A 1 178 ? -0.158 8.626 11.853 1.00 92.31 178 LEU A O 1
ATOM 1438 N N . VAL A 1 179 ? 1.461 8.497 10.317 1.00 93.00 179 VAL A N 1
ATOM 1439 C CA . VAL A 1 179 ? 1.658 9.954 10.213 1.00 93.00 179 VAL A CA 1
ATOM 1440 C C . VAL A 1 179 ? 0.410 10.654 9.681 1.00 93.00 179 VAL A C 1
ATOM 1442 O O . VAL A 1 179 ? 0.060 11.723 10.178 1.00 93.00 179 VAL A O 1
ATOM 1445 N N . GLY A 1 180 ? -0.266 10.062 8.693 1.00 91.31 180 GLY A N 1
ATOM 1446 C CA . GLY A 1 180 ? -1.542 10.573 8.191 1.00 91.31 180 GLY A CA 1
ATOM 1447 C C . GLY A 1 180 ? -2.604 10.616 9.290 1.00 91.31 180 GLY A C 1
ATOM 1448 O O . GLY A 1 180 ? -3.195 11.666 9.529 1.00 91.31 180 GLY A O 1
ATOM 1449 N N . GLU A 1 181 ? -2.773 9.513 10.018 1.00 92.56 181 GLU A N 1
ATOM 1450 C CA . GLU A 1 181 ? -3.760 9.425 11.097 1.00 92.56 181 GLU A CA 1
ATOM 1451 C C . GLU A 1 181 ? -3.427 10.323 12.294 1.00 92.56 181 GLU A C 1
ATOM 1453 O O . GLU A 1 181 ? -4.316 10.951 12.866 1.00 92.56 181 GLU A O 1
ATOM 1458 N N . LEU A 1 182 ? -2.152 10.475 12.654 1.00 93.31 182 LEU A N 1
ATOM 1459 C CA . LEU A 1 182 ? -1.743 11.414 13.702 1.00 93.31 182 LEU A CA 1
ATOM 1460 C C . LEU A 1 182 ? -2.105 12.855 13.333 1.00 93.31 182 LEU A C 1
ATOM 1462 O O . LEU A 1 182 ? -2.608 13.587 14.177 1.00 93.31 182 LEU A O 1
ATOM 1466 N N . LYS A 1 183 ? -1.921 13.258 12.071 1.00 93.25 183 LYS A N 1
ATOM 1467 C CA . LYS A 1 183 ? -2.328 14.591 11.604 1.00 93.25 183 LYS A CA 1
ATOM 1468 C C . LYS A 1 183 ? -3.841 14.792 11.607 1.00 93.25 183 LYS A C 1
ATOM 1470 O O . LYS A 1 183 ? -4.286 15.912 11.831 1.00 93.25 183 LYS A O 1
ATOM 1475 N N . ASN A 1 184 ? -4.628 13.740 11.392 1.00 92.25 184 ASN A N 1
ATOM 1476 C CA . ASN A 1 184 ? -6.088 13.823 11.493 1.00 92.25 184 ASN A CA 1
ATOM 1477 C C . ASN A 1 184 ? -6.558 14.058 12.939 1.00 92.25 184 ASN A C 1
ATOM 1479 O O . ASN A 1 184 ? -7.597 14.677 13.146 1.00 92.25 184 ASN A O 1
ATOM 1483 N N . ASN A 1 185 ? -5.793 13.578 13.925 1.00 90.62 185 ASN A N 1
ATOM 1484 C CA . ASN A 1 185 ? -6.120 13.679 15.350 1.00 90.62 185 ASN A CA 1
ATOM 1485 C C . ASN A 1 185 ? -5.434 14.860 16.068 1.00 90.62 185 ASN A C 1
ATOM 1487 O O . ASN A 1 185 ? -5.731 15.110 17.234 1.00 90.62 185 ASN A O 1
ATOM 1491 N N . LEU A 1 186 ? -4.515 15.570 15.405 1.00 91.50 186 LEU A N 1
ATOM 1492 C CA . LEU A 1 186 ? -3.755 16.692 15.966 1.00 91.50 186 LEU A CA 1
ATOM 1493 C C . LEU A 1 186 ? -4.107 18.017 15.286 1.00 91.50 186 LEU A C 1
ATOM 1495 O O . LEU A 1 186 ? -4.368 18.073 14.081 1.00 91.50 186 LEU A O 1
ATOM 1499 N N . ASP A 1 187 ? -3.999 19.105 16.048 1.00 91.19 187 ASP A N 1
ATOM 1500 C CA . ASP A 1 187 ? -4.129 20.458 15.514 1.00 91.19 187 ASP A CA 1
ATOM 1501 C C . ASP A 1 187 ? -3.061 20.756 14.455 1.00 91.19 187 ASP A C 1
ATOM 1503 O O . ASP A 1 187 ? -1.918 20.293 14.525 1.00 91.19 187 ASP A O 1
ATOM 1507 N N . LYS A 1 188 ? -3.430 21.594 13.478 1.00 91.69 188 LYS A N 1
ATOM 1508 C CA . LYS A 1 188 ? -2.583 21.941 12.321 1.00 91.69 188 LYS A CA 1
ATOM 1509 C C . LYS A 1 188 ? -1.216 22.510 12.703 1.00 91.69 188 LYS A C 1
ATOM 1511 O O . LYS A 1 188 ? -0.274 22.374 11.929 1.00 91.69 188 LYS A O 1
ATOM 1516 N N . GLU A 1 189 ? -1.108 23.134 13.873 1.00 93.38 189 GLU A N 1
ATOM 1517 C CA . GLU A 1 189 ? 0.145 23.692 14.390 1.00 93.38 189 GLU A CA 1
ATOM 1518 C C . GLU A 1 189 ? 1.229 22.614 14.568 1.00 93.38 189 GLU A C 1
ATOM 1520 O O . GLU A 1 189 ? 2.389 22.853 14.247 1.00 93.38 189 GLU A O 1
ATOM 1525 N N . PHE A 1 190 ? 0.847 21.389 14.943 1.00 89.94 190 PHE A N 1
ATOM 1526 C CA . PHE A 1 190 ? 1.784 20.284 15.179 1.00 89.94 190 PHE A CA 1
ATOM 1527 C C . PHE A 1 190 ? 2.135 19.486 13.918 1.00 89.94 190 PHE A C 1
ATOM 1529 O O . PHE A 1 190 ? 3.016 18.625 13.944 1.00 89.94 190 PHE A O 1
ATOM 1536 N N . HIS A 1 191 ? 1.470 19.739 12.785 1.00 92.31 191 HIS A N 1
ATOM 1537 C CA . HIS A 1 191 ? 1.662 18.937 11.568 1.00 92.31 191 HIS A CA 1
ATOM 1538 C C . HIS A 1 191 ? 3.095 19.033 11.033 1.00 92.31 191 HIS A C 1
ATOM 1540 O O . HIS A 1 191 ? 3.637 18.031 10.560 1.00 92.31 191 HIS A O 1
ATOM 1546 N N . ALA A 1 192 ? 3.716 20.212 11.144 1.00 93.44 192 ALA A N 1
ATOM 1547 C CA . ALA A 1 192 ? 5.098 20.441 10.728 1.00 93.44 192 ALA A CA 1
ATOM 1548 C C . ALA A 1 192 ? 6.103 19.654 11.585 1.00 93.44 192 ALA A C 1
ATOM 1550 O O . ALA A 1 192 ? 7.057 19.084 11.047 1.00 93.44 192 ALA A O 1
ATOM 1551 N N . ASP A 1 193 ? 5.862 19.567 12.894 1.00 93.00 193 ASP A N 1
ATOM 1552 C CA . ASP A 1 193 ? 6.713 18.817 13.818 1.00 93.00 193 ASP A CA 1
ATOM 1553 C C . ASP A 1 193 ? 6.616 17.313 13.557 1.00 93.00 193 ASP A C 1
ATOM 1555 O O . ASP A 1 193 ? 7.639 16.630 13.463 1.00 93.00 193 ASP A O 1
ATOM 1559 N N . VAL A 1 194 ? 5.401 16.798 13.336 1.00 92.38 194 VAL A N 1
ATOM 1560 C CA . VAL A 1 194 ? 5.178 15.393 12.956 1.00 92.38 194 VAL A CA 1
ATOM 1561 C C . VAL A 1 194 ? 5.903 15.058 11.646 1.00 92.38 194 VAL A C 1
ATOM 1563 O O . VAL A 1 194 ? 6.571 14.025 11.550 1.00 92.38 194 VAL A O 1
ATOM 1566 N N . ASP A 1 195 ? 5.834 15.942 10.646 1.00 92.19 195 ASP A N 1
ATOM 1567 C CA . ASP A 1 195 ? 6.568 15.768 9.388 1.00 92.19 195 ASP A CA 1
ATOM 1568 C C . ASP A 1 195 ? 8.085 15.772 9.582 1.00 92.19 195 ASP A C 1
ATOM 1570 O O . ASP A 1 195 ? 8.800 15.010 8.923 1.00 92.19 195 ASP A O 1
ATOM 1574 N N . SER A 1 196 ? 8.584 16.630 10.470 1.00 92.69 196 SER A N 1
ATOM 1575 C CA . SER A 1 196 ? 10.002 16.694 10.816 1.00 92.69 196 SER A CA 1
ATOM 1576 C C . SER A 1 196 ? 10.472 15.380 11.448 1.00 92.69 196 SER A C 1
ATOM 1578 O O . SER A 1 196 ? 11.429 14.765 10.967 1.00 92.69 196 SER A O 1
ATOM 1580 N N . LEU A 1 197 ? 9.730 14.876 12.440 1.00 91.19 197 LEU A N 1
ATOM 1581 C CA . LEU A 1 197 ? 10.014 13.606 13.112 1.00 91.19 197 LEU A CA 1
ATOM 1582 C C . LEU A 1 197 ? 10.004 12.423 12.136 1.00 91.19 197 LEU A C 1
ATOM 1584 O O . LEU A 1 197 ? 10.910 11.586 12.165 1.00 91.19 197 LEU A O 1
ATOM 1588 N N . TYR A 1 198 ? 9.025 12.366 11.230 1.00 90.12 198 TYR A N 1
ATOM 1589 C CA . TYR A 1 198 ? 8.958 11.314 10.216 1.00 90.12 198 TYR A CA 1
ATOM 1590 C C . TYR A 1 198 ? 10.147 11.361 9.244 1.00 90.12 198 TYR A C 1
ATOM 1592 O O . TYR A 1 198 ? 10.741 10.325 8.928 1.00 90.12 198 TYR A O 1
ATOM 1600 N N . LYS A 1 199 ? 10.547 12.559 8.797 1.00 88.50 199 LYS A N 1
ATOM 1601 C CA . LYS A 1 199 ? 11.726 12.735 7.933 1.00 88.50 199 LYS A CA 1
ATOM 1602 C C . LYS A 1 199 ? 13.001 12.270 8.624 1.00 88.50 199 LYS A C 1
ATOM 1604 O O . LYS A 1 199 ? 13.817 11.593 7.997 1.00 88.50 199 LYS A O 1
ATOM 1609 N N . ASP A 1 200 ? 13.178 12.613 9.892 1.00 88.12 200 ASP A N 1
ATOM 1610 C CA . ASP A 1 200 ? 14.361 12.220 10.652 1.00 88.12 200 ASP A CA 1
ATOM 1611 C C . ASP A 1 200 ? 14.392 10.713 10.922 1.00 88.12 200 ASP A C 1
ATOM 1613 O O . ASP A 1 200 ? 15.440 10.080 10.756 1.00 88.12 200 ASP A O 1
ATOM 1617 N N . TYR A 1 201 ? 13.242 10.102 11.213 1.00 84.25 201 TYR A N 1
ATOM 1618 C CA . TYR A 1 201 ? 13.106 8.647 11.260 1.00 84.25 201 TYR A CA 1
ATOM 1619 C C . TYR A 1 201 ? 13.532 7.995 9.935 1.00 84.25 201 TYR A C 1
ATOM 1621 O O . TYR A 1 201 ? 14.392 7.108 9.925 1.00 84.25 201 TYR A O 1
ATOM 1629 N N . TYR A 1 202 ? 12.998 8.467 8.804 1.00 80.12 202 TYR A N 1
ATOM 1630 C CA . TYR A 1 202 ? 13.288 7.889 7.491 1.00 80.12 202 TYR A CA 1
ATOM 1631 C C . TYR A 1 202 ? 14.765 8.047 7.094 1.00 80.12 202 TYR A C 1
ATOM 1633 O O . TYR A 1 202 ? 15.390 7.099 6.611 1.00 80.12 202 TYR A O 1
ATOM 1641 N N . LYS A 1 203 ? 15.373 9.211 7.361 1.00 80.88 203 LYS A N 1
ATOM 1642 C CA . LYS A 1 203 ? 16.818 9.431 7.161 1.00 80.88 203 LYS A CA 1
ATOM 1643 C C . LYS A 1 203 ? 17.655 8.439 7.967 1.00 80.88 203 LYS A C 1
ATOM 1645 O O . LYS A 1 203 ? 18.596 7.854 7.429 1.00 80.88 203 LYS A O 1
ATOM 1650 N N . ASN A 1 204 ? 17.312 8.225 9.237 1.00 78.31 204 ASN A N 1
ATOM 1651 C CA . ASN A 1 204 ? 18.022 7.285 10.102 1.00 78.31 204 ASN A CA 1
ATOM 1652 C C . ASN A 1 204 ? 17.860 5.833 9.631 1.00 78.31 204 ASN A C 1
ATOM 1654 O O . ASN A 1 204 ? 18.838 5.082 9.635 1.00 78.31 204 ASN A O 1
ATOM 1658 N N . LEU A 1 205 ? 16.674 5.454 9.145 1.00 71.94 205 LEU A N 1
ATOM 1659 C CA . LEU A 1 205 ? 16.429 4.145 8.536 1.00 71.94 205 LEU A CA 1
ATOM 1660 C C . LEU A 1 205 ? 17.331 3.919 7.310 1.00 71.94 205 LEU A C 1
ATOM 1662 O O . LEU A 1 205 ? 17.999 2.890 7.201 1.00 71.94 205 LEU A O 1
ATOM 1666 N N . VAL A 1 206 ? 17.411 4.898 6.404 1.00 66.25 206 VAL A N 1
ATOM 1667 C CA . VAL A 1 206 ? 18.261 4.826 5.202 1.00 66.25 206 VAL A CA 1
ATOM 1668 C C . VAL A 1 206 ? 19.752 4.796 5.558 1.00 66.25 206 VAL A C 1
ATOM 1670 O O . VAL A 1 206 ? 20.508 4.020 4.964 1.00 66.25 206 VAL A O 1
ATOM 1673 N N . ARG A 1 207 ? 20.179 5.586 6.553 1.00 62.22 207 ARG A N 1
ATOM 1674 C CA . ARG A 1 207 ? 21.571 5.613 7.029 1.00 62.22 207 ARG A CA 1
ATOM 1675 C C . ARG A 1 207 ? 21.987 4.278 7.644 1.00 62.22 207 ARG A C 1
ATOM 1677 O O . ARG A 1 207 ? 23.076 3.785 7.354 1.00 62.22 207 ARG A O 1
ATOM 1684 N N . ASN A 1 208 ? 21.116 3.664 8.441 1.00 58.72 208 ASN A N 1
ATOM 1685 C CA . ASN A 1 208 ? 21.380 2.358 9.044 1.00 58.72 208 ASN A CA 1
ATOM 1686 C C . ASN A 1 208 ? 21.421 1.239 7.991 1.00 58.72 208 ASN A C 1
ATOM 1688 O O . ASN A 1 208 ? 22.300 0.382 8.071 1.00 58.72 208 ASN A O 1
ATOM 1692 N N . ARG A 1 209 ? 20.585 1.300 6.939 1.00 52.94 209 ARG A N 1
ATOM 1693 C CA . ARG A 1 209 ? 20.675 0.375 5.790 1.00 52.94 209 ARG A CA 1
ATOM 1694 C C . ARG A 1 209 ? 22.032 0.448 5.070 1.00 52.94 209 ARG A C 1
ATOM 1696 O O . ARG A 1 209 ? 22.598 -0.593 4.742 1.00 52.94 209 ARG A O 1
ATOM 1703 N N . HIS A 1 210 ? 22.602 1.644 4.892 1.00 42.50 210 HIS A N 1
ATOM 1704 C CA . HIS A 1 210 ? 23.950 1.810 4.321 1.00 42.50 210 HIS A CA 1
ATOM 1705 C C . HIS A 1 210 ? 25.057 1.333 5.278 1.00 42.50 210 HIS A C 1
ATOM 1707 O O . HIS A 1 210 ? 26.012 0.686 4.848 1.00 42.50 210 HIS A O 1
ATOM 1713 N N . GLY A 1 211 ? 24.914 1.588 6.584 1.00 38.94 211 GLY A N 1
ATOM 1714 C CA . GLY A 1 211 ? 25.851 1.118 7.611 1.00 38.94 211 GLY A CA 1
ATOM 1715 C C . GLY A 1 211 ? 25.904 -0.409 7.744 1.00 38.94 211 GLY A C 1
ATOM 1716 O O . GLY A 1 211 ? 26.974 -0.972 7.980 1.00 38.94 211 GLY A O 1
ATOM 1717 N N . GLU A 1 212 ? 24.781 -1.102 7.540 1.00 41.56 212 GLU A N 1
ATOM 1718 C CA . GLU A 1 212 ? 24.752 -2.566 7.485 1.00 41.56 212 GLU A CA 1
ATOM 1719 C C . GLU A 1 212 ? 25.389 -3.132 6.209 1.00 41.56 212 GLU A C 1
ATOM 1721 O O . GLU A 1 212 ? 26.066 -4.157 6.288 1.00 41.56 212 GLU A O 1
ATOM 1726 N N . MET A 1 213 ? 25.240 -2.481 5.046 1.00 34.94 213 MET A N 1
ATOM 1727 C CA . MET A 1 213 ? 25.896 -2.936 3.808 1.00 34.94 213 MET A CA 1
ATOM 1728 C C . MET A 1 213 ? 27.428 -2.909 3.914 1.00 34.94 213 MET A C 1
ATOM 1730 O O . MET A 1 213 ? 28.078 -3.826 3.416 1.00 34.94 213 MET A O 1
ATOM 1734 N N . VAL A 1 214 ? 27.999 -1.926 4.621 1.00 37.53 214 VAL A N 1
ATOM 1735 C CA . VAL A 1 214 ? 29.450 -1.844 4.882 1.00 37.53 214 VAL A CA 1
ATOM 1736 C C . VAL A 1 214 ? 29.917 -2.931 5.860 1.00 37.53 214 VAL A C 1
ATOM 1738 O O . VAL A 1 214 ? 30.982 -3.512 5.675 1.00 37.53 214 VAL A O 1
ATOM 1741 N N . ARG A 1 215 ? 29.116 -3.266 6.882 1.00 37.41 215 ARG A N 1
ATOM 1742 C CA . ARG A 1 215 ? 29.480 -4.288 7.886 1.00 37.41 215 ARG A CA 1
ATOM 1743 C C . ARG A 1 215 ? 29.316 -5.726 7.390 1.00 37.41 215 ARG A C 1
ATOM 1745 O O . ARG A 1 215 ? 30.071 -6.595 7.809 1.00 37.41 215 ARG A O 1
ATOM 1752 N N . ARG A 1 216 ? 28.381 -5.986 6.469 1.00 37.34 216 ARG A N 1
ATOM 1753 C CA . ARG A 1 216 ? 28.162 -7.325 5.883 1.00 37.34 216 ARG A CA 1
ATOM 1754 C C . ARG A 1 216 ? 29.318 -7.820 5.010 1.00 37.34 216 ARG A C 1
ATOM 1756 O O . ARG A 1 216 ? 29.368 -9.010 4.727 1.00 37.34 216 ARG A O 1
ATOM 1763 N N . HIS A 1 217 ? 30.237 -6.949 4.592 1.00 42.28 217 HIS A N 1
ATOM 1764 C CA . HIS A 1 217 ? 31.410 -7.360 3.814 1.00 42.28 217 HIS A CA 1
ATOM 1765 C C . HIS A 1 217 ? 32.513 -8.017 4.667 1.00 42.28 217 HIS A C 1
ATOM 1767 O O . HIS A 1 217 ? 33.399 -8.646 4.101 1.00 42.28 217 HIS A O 1
ATOM 1773 N N . ASN A 1 218 ? 32.443 -7.918 6.004 1.00 40.97 218 ASN A N 1
ATOM 1774 C CA . ASN A 1 218 ? 33.517 -8.352 6.908 1.00 40.97 218 ASN A CA 1
ATOM 1775 C C . ASN A 1 218 ? 33.166 -9.524 7.847 1.00 40.97 218 ASN A C 1
ATOM 1777 O O . ASN A 1 218 ? 34.013 -9.888 8.654 1.00 40.97 218 ASN A O 1
ATOM 1781 N N . ASP A 1 219 ? 31.979 -10.141 7.762 1.00 36.41 219 ASP A N 1
ATOM 1782 C CA . ASP A 1 219 ? 31.591 -11.227 8.683 1.00 36.41 219 ASP A CA 1
ATOM 1783 C C . ASP A 1 219 ? 30.834 -12.372 7.974 1.00 36.41 219 ASP A C 1
ATOM 1785 O O . ASP A 1 219 ? 29.736 -12.144 7.455 1.00 36.41 219 ASP A O 1
ATOM 1789 N N . PRO A 1 220 ? 31.340 -13.625 7.977 1.00 36.56 220 PRO A N 1
ATOM 1790 C CA . PRO A 1 220 ? 30.730 -14.724 7.226 1.00 36.56 220 PRO A CA 1
ATOM 1791 C C . PRO A 1 220 ? 29.506 -15.391 7.890 1.00 36.56 220 PRO A C 1
ATOM 1793 O O . PRO A 1 220 ? 28.956 -16.326 7.312 1.00 36.56 220 PRO A O 1
ATOM 1796 N N . VAL A 1 221 ? 29.051 -14.959 9.077 1.00 36.56 221 VAL A N 1
ATOM 1797 C CA . VAL A 1 221 ? 28.133 -15.775 9.917 1.00 36.56 221 VAL A CA 1
ATOM 1798 C C . VAL A 1 221 ? 26.740 -15.169 10.175 1.00 36.56 221 VAL A C 1
ATOM 1800 O O . VAL A 1 221 ? 25.882 -15.839 10.737 1.00 36.56 221 VAL A O 1
ATOM 1803 N N . LYS A 1 222 ? 26.405 -13.959 9.710 1.00 36.19 222 LYS A N 1
ATOM 1804 C CA . LYS A 1 222 ? 25.052 -13.394 9.935 1.00 36.19 222 LYS A CA 1
ATOM 1805 C C . LYS A 1 222 ? 24.164 -13.438 8.691 1.00 36.19 222 LYS A C 1
ATOM 1807 O O . LYS A 1 222 ? 23.948 -12.432 8.018 1.00 36.19 222 LYS A O 1
ATOM 1812 N N . LYS A 1 223 ? 23.610 -14.624 8.417 1.00 37.16 223 LYS A N 1
ATOM 1813 C CA . LYS A 1 223 ? 22.387 -14.803 7.618 1.00 37.16 223 LYS A CA 1
ATOM 1814 C C . LYS A 1 223 ? 21.195 -14.952 8.576 1.00 37.16 223 LYS A C 1
ATOM 1816 O O . LYS A 1 223 ? 21.250 -15.786 9.470 1.00 37.16 223 LYS A O 1
ATOM 1821 N N . ASN A 1 224 ? 20.136 -14.181 8.307 1.00 31.22 224 ASN A N 1
ATOM 1822 C CA . ASN A 1 224 ? 18.794 -14.154 8.923 1.00 31.22 224 ASN A CA 1
ATOM 1823 C C . ASN A 1 224 ? 18.540 -13.101 10.031 1.00 31.22 224 ASN A C 1
ATOM 1825 O O . ASN A 1 224 ? 19.254 -13.028 11.022 1.00 31.22 224 ASN A O 1
ATOM 1829 N N . LEU A 1 225 ? 17.503 -12.286 9.760 1.00 29.86 225 LEU A N 1
ATOM 1830 C CA . LEU A 1 225 ? 16.727 -11.310 10.550 1.00 29.86 225 LEU A CA 1
ATOM 1831 C C . LEU A 1 225 ? 17.294 -10.717 11.859 1.00 29.86 225 LEU A C 1
ATOM 1833 O O . LEU A 1 225 ? 17.539 -11.424 12.825 1.00 29.86 225 LEU A O 1
ATOM 1837 N N . HIS A 1 226 ? 17.301 -9.378 11.930 1.00 33.03 226 HIS A N 1
ATOM 1838 C CA . HIS A 1 226 ? 16.521 -8.542 12.869 1.00 33.03 226 HIS A CA 1
ATOM 1839 C C . HIS A 1 226 ? 17.204 -7.181 13.037 1.00 33.03 226 HIS A C 1
ATOM 1841 O O . HIS A 1 226 ? 18.329 -7.104 13.523 1.00 33.03 226 HIS A O 1
ATOM 1847 N N . GLN A 1 227 ? 16.483 -6.091 12.769 1.00 35.34 227 GLN A N 1
ATOM 1848 C CA . GLN A 1 227 ? 16.807 -4.826 13.422 1.00 35.34 227 GLN A CA 1
ATOM 1849 C C . GLN A 1 227 ? 15.538 -4.104 13.866 1.00 35.34 227 GLN A C 1
ATOM 1851 O O . GLN A 1 227 ? 15.166 -3.074 13.328 1.00 35.34 227 GLN A O 1
ATOM 1856 N N . PHE A 1 228 ? 14.878 -4.699 14.861 1.00 37.44 228 PHE A N 1
ATOM 1857 C CA . PHE A 1 228 ? 14.018 -4.003 15.822 1.00 37.44 228 PHE A CA 1
ATOM 1858 C C . PHE A 1 228 ? 13.838 -4.861 17.078 1.00 37.44 228 PHE A C 1
ATOM 1860 O O . PHE A 1 228 ? 12.733 -5.261 17.391 1.00 37.44 228 PHE A O 1
ATOM 1867 N N . MET A 1 229 ? 14.917 -5.167 17.803 1.00 29.36 229 MET A N 1
ATOM 1868 C CA . MET A 1 229 ? 14.858 -5.658 19.187 1.00 29.36 229 MET A CA 1
ATOM 1869 C C . MET A 1 229 ? 16.228 -5.461 19.842 1.00 29.36 229 MET A C 1
ATOM 1871 O O . MET A 1 229 ? 17.110 -6.299 19.697 1.00 29.36 229 MET A O 1
ATOM 1875 N N . THR A 1 230 ? 16.395 -4.383 20.603 1.00 31.31 230 THR A N 1
ATOM 1876 C CA . THR A 1 230 ? 17.286 -4.442 21.763 1.00 31.31 230 THR A CA 1
ATOM 1877 C C . THR A 1 230 ? 16.456 -4.040 22.964 1.00 31.31 230 THR A C 1
ATOM 1879 O O . THR A 1 230 ? 16.210 -2.860 23.184 1.00 31.31 230 THR A O 1
ATOM 1882 N N . ILE A 1 231 ? 15.926 -5.075 23.613 1.00 32.03 231 ILE A N 1
ATOM 1883 C CA . ILE A 1 231 ? 15.578 -5.266 25.028 1.00 32.03 231 ILE A CA 1
ATOM 1884 C C . ILE A 1 231 ? 14.439 -6.303 25.038 1.00 32.03 231 ILE A C 1
ATOM 1886 O O . ILE A 1 231 ? 13.309 -6.017 24.657 1.00 32.03 231 ILE A O 1
ATOM 1890 N N . GLU A 1 232 ? 14.860 -7.522 25.385 1.00 26.41 232 GLU A N 1
ATOM 1891 C CA . GLU A 1 232 ? 14.122 -8.698 25.876 1.00 26.41 232 GLU A CA 1
ATOM 1892 C C . GLU A 1 232 ? 13.042 -9.372 25.001 1.00 26.41 232 GLU A C 1
ATOM 1894 O O . GLU A 1 232 ? 11.908 -8.931 24.875 1.00 26.41 232 GLU A O 1
ATOM 1899 N N . GLY A 1 233 ? 13.440 -10.521 24.434 1.00 27.52 233 GLY A N 1
ATOM 1900 C CA . GLY A 1 233 ? 12.978 -11.844 24.877 1.00 27.52 233 GLY A CA 1
ATOM 1901 C C . GLY A 1 233 ? 11.502 -12.205 24.705 1.00 27.52 233 GLY A C 1
ATOM 1902 O O . GLY A 1 233 ? 10.703 -11.929 25.590 1.00 27.52 233 GLY A O 1
ATOM 1903 N N . SER A 1 234 ? 11.188 -12.946 23.634 1.00 24.02 234 SER A N 1
ATOM 1904 C CA . SER A 1 234 ? 10.426 -14.219 23.617 1.00 24.02 234 SER A CA 1
ATOM 1905 C C . SER A 1 234 ? 9.884 -14.466 22.205 1.00 24.02 234 SER A C 1
ATOM 1907 O O . SER A 1 234 ? 9.055 -13.712 21.708 1.00 24.02 234 SER A O 1
ATOM 1909 N N . SER A 1 235 ? 10.385 -15.507 21.536 1.00 22.84 235 SER A N 1
ATOM 1910 C CA . SER A 1 235 ? 9.873 -15.962 20.238 1.00 22.84 235 SER A CA 1
ATOM 1911 C C . SER A 1 235 ? 8.616 -16.803 20.447 1.00 22.84 235 SER A C 1
ATOM 1913 O O . SER A 1 235 ? 8.685 -17.826 21.121 1.00 22.84 235 SER A O 1
ATOM 1915 N N . PHE A 1 236 ? 7.504 -16.417 19.825 1.00 22.19 236 PHE A N 1
ATOM 1916 C CA . PHE A 1 236 ? 6.375 -17.309 19.573 1.00 22.19 236 PHE A CA 1
ATOM 1917 C C . PHE A 1 236 ? 6.168 -17.394 18.060 1.00 22.19 236 PHE A C 1
ATOM 1919 O O . PHE A 1 236 ? 5.917 -16.388 17.402 1.00 22.19 236 PHE A O 1
ATOM 1926 N N . TYR A 1 237 ? 6.340 -18.599 17.520 1.00 20.88 237 TYR A N 1
ATOM 1927 C CA . TYR A 1 237 ? 5.984 -18.949 16.149 1.00 20.88 237 TYR A CA 1
ATOM 1928 C C . TYR A 1 237 ? 4.495 -19.298 16.118 1.00 20.88 237 TYR A C 1
ATOM 1930 O O . TYR A 1 237 ? 4.063 -20.154 16.887 1.00 20.88 237 TYR A O 1
ATOM 1938 N N . TYR A 1 238 ? 3.737 -18.687 15.210 1.00 23.19 238 TYR A N 1
ATOM 1939 C CA . TYR A 1 238 ? 2.442 -19.212 14.787 1.00 23.19 238 TYR A CA 1
ATOM 1940 C C . TYR A 1 238 ? 2.443 -19.356 13.268 1.00 23.19 238 TYR A C 1
ATOM 1942 O O . TYR A 1 238 ? 2.739 -18.418 12.531 1.00 23.19 238 TYR A O 1
ATOM 1950 N N . GLU A 1 239 ? 2.158 -20.574 12.832 1.00 20.84 239 GLU A N 1
ATOM 1951 C CA . GLU A 1 239 ? 2.030 -20.997 11.446 1.00 20.84 239 GLU A CA 1
ATOM 1952 C C . GLU A 1 239 ? 0.552 -20.842 11.057 1.00 20.84 239 GLU A C 1
ATOM 1954 O O . GLU A 1 239 ? -0.316 -21.370 11.749 1.00 20.84 239 GLU A O 1
ATOM 1959 N N . TYR A 1 240 ? 0.247 -20.108 9.983 1.00 24.97 240 TYR A N 1
ATOM 1960 C CA . TYR A 1 240 ? -1.106 -20.063 9.421 1.00 24.97 240 TYR A CA 1
ATOM 1961 C C . TYR A 1 240 ? -1.089 -20.512 7.963 1.00 24.97 240 TYR A C 1
ATOM 1963 O O . TYR A 1 240 ? -0.344 -20.003 7.125 1.00 24.97 240 TYR A O 1
ATOM 1971 N N . SER A 1 241 ? -1.917 -21.518 7.691 1.00 24.91 241 SER A N 1
ATOM 1972 C CA . SER A 1 241 ? -2.089 -22.164 6.397 1.00 24.91 241 SER A CA 1
ATOM 1973 C C . SER A 1 241 ? -2.961 -21.309 5.476 1.00 24.91 241 SER A C 1
ATOM 1975 O O . SER A 1 241 ? -4.125 -21.058 5.772 1.00 24.91 241 SER A O 1
ATOM 1977 N N . ILE A 1 242 ? -2.410 -20.898 4.334 1.00 32.50 242 ILE A N 1
ATOM 1978 C CA . ILE A 1 242 ? -3.157 -20.254 3.246 1.00 32.50 242 ILE A CA 1
ATOM 1979 C C . ILE A 1 242 ? -3.779 -21.354 2.374 1.00 32.50 242 ILE A C 1
ATOM 1981 O O . ILE A 1 242 ? -3.072 -22.238 1.884 1.00 32.50 242 ILE A O 1
ATOM 1985 N N . GLY A 1 243 ? -5.100 -21.306 2.185 1.00 30.08 243 GLY A N 1
ATOM 1986 C CA . GLY A 1 243 ? -5.845 -22.257 1.359 1.00 30.08 243 GLY A CA 1
ATOM 1987 C C . GLY A 1 243 ? -5.476 -22.177 -0.137 1.00 30.08 243 GLY A C 1
ATOM 1988 O O . GLY A 1 243 ? -5.181 -21.099 -0.653 1.00 30.08 243 GLY A O 1
ATOM 1989 N N . PRO A 1 244 ? -5.502 -23.302 -0.876 1.00 31.27 244 PRO A N 1
ATOM 1990 C CA . PRO A 1 244 ? -4.897 -23.413 -2.209 1.00 31.27 244 PRO A CA 1
ATOM 1991 C C . PRO A 1 244 ? -5.615 -22.658 -3.345 1.00 31.27 244 PRO A C 1
ATOM 1993 O O . PRO A 1 244 ? -5.012 -22.476 -4.401 1.00 31.27 244 PRO A O 1
ATOM 1996 N N . LYS A 1 245 ? -6.866 -22.208 -3.168 1.00 32.22 245 LYS A N 1
ATOM 1997 C CA . LYS A 1 245 ? -7.677 -21.625 -4.259 1.00 32.22 245 LYS A CA 1
ATOM 1998 C C . LYS A 1 245 ? -7.489 -20.113 -4.465 1.00 32.22 245 LYS A C 1
ATOM 2000 O O . LYS A 1 245 ? -7.514 -19.668 -5.608 1.00 32.22 245 LYS A O 1
ATOM 2005 N N . ALA A 1 246 ? -7.152 -19.352 -3.419 1.00 29.11 246 ALA A N 1
ATOM 2006 C CA . ALA A 1 246 ? -6.888 -17.907 -3.527 1.00 29.11 246 ALA A CA 1
ATOM 2007 C C . ALA A 1 246 ? -5.639 -17.583 -4.377 1.00 29.11 246 ALA A C 1
ATOM 2009 O O . ALA A 1 246 ? -5.541 -16.527 -4.998 1.00 29.11 246 ALA A O 1
ATOM 2010 N N . ARG A 1 247 ? -4.707 -18.541 -4.495 1.00 31.12 247 ARG A N 1
ATOM 2011 C CA . ARG A 1 247 ? -3.478 -18.411 -5.296 1.00 31.12 247 ARG A CA 1
ATOM 2012 C C . ARG A 1 247 ? -3.742 -18.317 -6.813 1.00 31.12 247 ARG A C 1
ATOM 2014 O O . ARG A 1 247 ? -2.887 -17.821 -7.545 1.00 31.12 247 ARG A O 1
ATOM 2021 N N . ALA A 1 248 ? -4.898 -18.784 -7.293 1.00 28.19 248 ALA A N 1
ATOM 2022 C CA . ALA A 1 248 ? -5.215 -18.855 -8.724 1.00 28.19 248 ALA A CA 1
ATOM 2023 C C . ALA A 1 248 ? -5.791 -17.545 -9.307 1.00 28.19 248 ALA A C 1
ATOM 2025 O O . ALA A 1 248 ? -5.673 -17.294 -10.509 1.00 28.19 248 ALA A O 1
ATOM 2026 N N . LEU A 1 249 ? -6.380 -16.685 -8.470 1.00 32.94 249 LEU A N 1
ATOM 2027 C CA . LEU A 1 249 ? -6.976 -15.417 -8.911 1.00 32.94 249 LEU A CA 1
ATOM 2028 C C . LEU A 1 249 ? -5.953 -14.274 -8.974 1.00 32.94 249 LEU A C 1
ATOM 2030 O O . LEU A 1 249 ? -6.031 -13.450 -9.881 1.00 32.94 249 LEU A O 1
ATOM 2034 N N . GLU A 1 250 ? -4.907 -14.291 -8.139 1.00 30.72 250 GLU A N 1
ATOM 2035 C CA . GLU A 1 250 ? -3.759 -13.374 -8.287 1.00 30.72 250 GLU A CA 1
ATOM 2036 C C . GLU A 1 250 ? -2.933 -13.639 -9.562 1.00 30.72 250 GLU A C 1
ATOM 2038 O O . GLU A 1 250 ? -2.164 -12.785 -10.000 1.00 30.72 250 GLU A O 1
ATOM 2043 N N . THR A 1 251 ? -3.100 -14.810 -10.188 1.00 30.55 251 THR A N 1
ATOM 2044 C CA . THR A 1 251 ? -2.361 -15.235 -11.389 1.00 30.55 251 THR A CA 1
ATOM 2045 C C . THR A 1 251 ? -3.172 -15.178 -12.690 1.00 30.55 251 THR A C 1
ATOM 2047 O O . THR A 1 251 ? -2.603 -15.393 -13.758 1.00 30.55 251 THR A O 1
ATOM 2050 N N . SER A 1 252 ? -4.461 -14.820 -12.649 1.00 26.64 252 SER A N 1
ATOM 2051 C CA . SER A 1 252 ? -5.354 -14.857 -13.825 1.00 26.64 252 SER A CA 1
ATOM 2052 C C . SER A 1 252 ? -5.542 -13.514 -14.551 1.00 26.64 252 SER A C 1
ATOM 2054 O O . SER A 1 252 ? -6.498 -13.336 -15.299 1.00 26.64 252 SER A O 1
ATOM 2056 N N . GLY A 1 253 ? -4.587 -12.586 -14.433 1.00 28.97 253 GLY A N 1
ATOM 2057 C CA . GLY A 1 253 ? -4.486 -11.390 -15.288 1.00 28.97 253 GLY A CA 1
ATOM 2058 C C . GLY A 1 253 ? -3.928 -11.680 -16.692 1.00 28.97 253 GLY A C 1
ATOM 2059 O O . GLY A 1 253 ? -3.128 -10.906 -17.210 1.00 28.97 253 GLY A O 1
ATOM 2060 N N . ALA A 1 254 ? -4.281 -12.823 -17.287 1.00 29.66 254 ALA A N 1
ATOM 2061 C CA . ALA A 1 254 ? -3.699 -13.339 -18.527 1.00 29.66 254 ALA A CA 1
ATOM 2062 C C . ALA A 1 254 ? -4.735 -13.458 -19.654 1.00 29.66 254 ALA A C 1
ATOM 2064 O O . ALA A 1 254 ? -4.837 -14.496 -20.296 1.00 29.66 254 ALA A O 1
ATOM 2065 N N . TYR A 1 255 ? -5.487 -12.394 -19.934 1.00 28.81 255 TYR A N 1
ATOM 2066 C CA . TYR A 1 255 ? -6.285 -12.310 -21.159 1.00 28.81 255 TYR A CA 1
ATOM 2067 C C . TYR A 1 255 ? -6.228 -10.894 -21.720 1.00 28.81 255 TYR A C 1
ATOM 2069 O O . TYR A 1 255 ? -7.011 -10.050 -21.310 1.00 28.81 255 TYR A O 1
ATOM 2077 N N . MET A 1 256 ? -5.267 -10.645 -22.620 1.00 27.45 256 MET A N 1
ATOM 2078 C CA . MET A 1 256 ? -5.328 -9.684 -23.742 1.00 27.45 256 MET A CA 1
ATOM 2079 C C . MET A 1 256 ? -3.917 -9.386 -24.265 1.00 27.45 256 MET A C 1
ATOM 2081 O O . MET A 1 256 ? -3.354 -8.347 -23.957 1.00 27.45 256 MET A O 1
ATOM 2085 N N . LEU A 1 257 ? -3.334 -10.268 -25.084 1.00 26.30 257 LEU A N 1
ATOM 2086 C CA . LEU A 1 257 ? -2.214 -9.891 -25.963 1.00 26.30 257 LEU A CA 1
ATOM 2087 C C . LEU A 1 257 ? -2.277 -10.676 -27.280 1.00 26.30 257 LEU A C 1
ATOM 2089 O O . LEU A 1 257 ? -1.455 -11.542 -27.568 1.00 26.30 257 LEU A O 1
ATOM 2093 N N . SER A 1 258 ? -3.266 -10.330 -28.102 1.00 24.80 258 SER A N 1
ATOM 2094 C CA . SER A 1 258 ? -3.109 -10.396 -29.553 1.00 24.80 258 SER A CA 1
ATOM 2095 C C . SER A 1 258 ? -2.589 -9.033 -30.014 1.00 24.80 258 SER A C 1
ATOM 2097 O O . SER A 1 258 ? -3.160 -8.016 -29.638 1.00 24.80 258 SER A O 1
ATOM 2099 N N . TYR A 1 259 ? -1.555 -9.053 -30.859 1.00 24.95 259 TYR A N 1
ATOM 2100 C CA . TYR A 1 259 ? -0.909 -7.943 -31.581 1.00 24.95 259 TYR A CA 1
ATOM 2101 C C . TYR A 1 259 ? 0.383 -7.327 -30.992 1.00 24.95 259 TYR A C 1
ATOM 2103 O O . TYR A 1 259 ? 0.399 -6.527 -30.068 1.00 24.95 259 TYR A O 1
ATOM 2111 N N . CYS A 1 260 ? 1.482 -7.731 -31.647 1.00 27.06 260 CYS A N 1
ATOM 2112 C CA . CYS A 1 260 ? 2.606 -6.942 -32.169 1.00 27.06 260 CYS A CA 1
ATOM 2113 C C . CYS A 1 260 ? 3.305 -5.866 -31.300 1.00 27.06 260 CYS A C 1
ATOM 2115 O O . CYS A 1 260 ? 2.776 -4.802 -31.021 1.00 27.06 260 CYS A O 1
ATOM 2117 N N . ASN A 1 261 ? 4.611 -6.095 -31.082 1.00 26.48 261 ASN A N 1
ATOM 2118 C CA . ASN A 1 261 ? 5.672 -5.085 -30.899 1.00 26.48 261 ASN A CA 1
ATOM 2119 C C . ASN A 1 261 ? 5.543 -4.047 -29.765 1.00 26.48 261 ASN A C 1
ATOM 2121 O O . ASN A 1 261 ? 5.838 -2.875 -29.982 1.00 26.48 261 ASN A O 1
ATOM 2125 N N . LEU A 1 262 ? 5.235 -4.459 -28.534 1.00 28.28 262 LEU A N 1
ATOM 2126 C CA . LEU A 1 262 ? 5.245 -3.547 -27.382 1.00 28.28 262 LEU A CA 1
ATOM 2127 C C . LEU A 1 262 ? 6.360 -3.881 -26.369 1.00 28.28 262 LEU A C 1
ATOM 2129 O O . LEU A 1 262 ? 6.457 -5.008 -25.881 1.00 28.28 262 LEU A O 1
ATOM 2133 N N . LYS A 1 263 ? 7.203 -2.888 -26.057 1.00 34.25 263 LYS A N 1
ATOM 2134 C CA . LYS A 1 263 ? 8.109 -2.865 -24.896 1.00 34.25 263 LYS A CA 1
ATOM 2135 C C . LYS A 1 263 ? 7.409 -2.067 -23.803 1.00 34.25 263 LYS A C 1
ATOM 2137 O O . LYS A 1 263 ? 7.462 -0.855 -23.872 1.00 34.25 263 LYS A O 1
ATOM 2142 N N . VAL A 1 264 ? 6.720 -2.686 -22.854 1.00 32.00 264 VAL A N 1
ATOM 2143 C CA . VAL A 1 264 ? 5.829 -1.942 -21.947 1.00 32.00 264 VAL A CA 1
ATOM 2144 C C . VAL A 1 264 ? 6.492 -1.644 -20.601 1.00 32.00 264 VAL A C 1
ATOM 2146 O O . VAL A 1 264 ? 6.868 -2.567 -19.883 1.00 32.00 264 VAL A O 1
ATOM 2149 N N . CYS A 1 265 ? 6.606 -0.363 -20.250 1.00 26.83 265 CYS A N 1
ATOM 2150 C CA . CYS A 1 265 ? 6.718 0.096 -18.867 1.00 26.83 265 CYS A CA 1
ATOM 2151 C C . CYS A 1 265 ? 5.309 0.274 -18.309 1.00 26.83 265 CYS A C 1
ATOM 2153 O O . CYS A 1 265 ? 4.540 1.024 -18.902 1.00 26.83 265 CYS A O 1
ATOM 2155 N N . TYR A 1 266 ? 4.996 -0.372 -17.191 1.00 29.44 266 TYR A N 1
ATOM 2156 C CA . TYR A 1 266 ? 3.760 -0.136 -16.450 1.00 29.44 266 TYR A CA 1
ATOM 2157 C C . TYR A 1 266 ? 4.023 0.894 -15.352 1.00 29.44 266 TYR A C 1
ATOM 2159 O O . TYR A 1 266 ? 4.904 0.680 -14.519 1.00 29.44 266 TYR A O 1
ATOM 2167 N N . ASP A 1 267 ? 3.275 1.995 -15.383 1.00 23.64 267 ASP A N 1
ATOM 2168 C CA . ASP A 1 267 ? 3.206 3.004 -14.319 1.00 23.64 267 ASP A CA 1
ATOM 2169 C C . ASP A 1 267 ? 1.945 2.714 -13.485 1.00 23.64 267 ASP A C 1
ATOM 2171 O O . ASP A 1 267 ? 0.845 2.757 -14.044 1.00 23.64 267 ASP A O 1
ATOM 2175 N N . PHE A 1 268 ? 2.126 2.325 -12.219 1.00 31.23 268 PHE A N 1
ATOM 2176 C CA . PHE A 1 268 ? 1.084 1.981 -11.238 1.00 31.23 268 PHE A CA 1
ATOM 2177 C C . PHE A 1 268 ? 0.756 3.147 -10.302 1.00 31.23 268 PHE A C 1
ATOM 2179 O O . PHE A 1 268 ? 1.706 3.722 -9.725 1.00 31.23 268 PHE A O 1
#

pLDDT: mean 72.12, std 25.13, range [20.84, 97.19]

Organism: NCBI:txid165716

Foldseek 3Di:
DDDDDWDWDDDPQAIETEAEQQLPDDPVRLQVVLVVLVVPPPRYFYEYEHQDCVSNVSCVVVADEDEDDQDDLVVLLVVLVVVCVVVVADDDSLNSSVLSVVCVSPSVQSVVQSVVQCVVDPNDDNPDDTCSDCLVLLLVLLVLVVVDVDPVSVVVSVVSLVVCVVVVNDPLVSLVSNLVSNCVVDDPVCNVVSVVVSVVVVVVVVVVVVVVVVVVVPDDPDDDDDDDDDDDDDDDDDDDDDDDPVVVVVVPPPPDDDDDDHNYYYND

Sequence (268 aa):
MANDTTMIYVHEYFAVIILNEADKLSADALVYIKWQLERQRGCSKVFFCCTDASKLQPIIPLCTIVKLLPPSNEEIVEVLEFIAKQEEIELPHQLAEKIANNSKNNLRQAIRSFEATWQASSPLKEEQEILNGWEDDIANIAKNIVEEQSPKQLYVIRQKLQNLIAHNVCPEFIFKALVGELKNNLDKEFHADVDSLYKDYYKNLVRNRHGEMVRRHNDPVKKNLHQFMTIEGSSFYYEYSIGPKARALETSGAYMLSYCNLKVCYDF

InterPro domains:
  IPR008921 DNA polymerase III, clamp load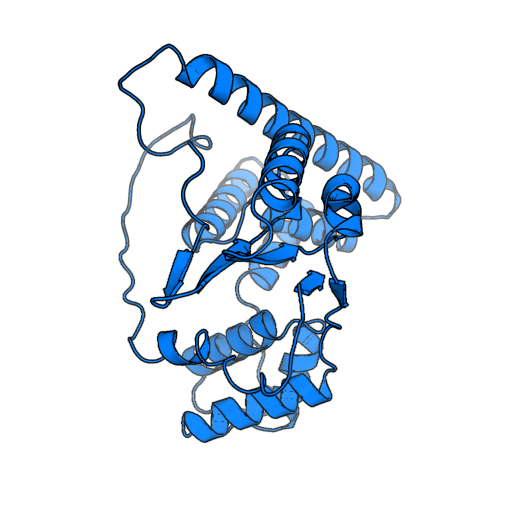er complex, gamma/delta/delta subunit, C-terminal [SSF48019] (133-201)
  IPR027417 P-loop containing nucleoside triphosphate hydrolase [SSF52540] (13-120)
  IPR050238 DNA Replication and Repair Clamp Loader Complex [PTHR11669] (15-201)

Secondary structure (DSSP, 8-state):
---S-EEEEEETTEEEEEETTGGGS-HHHHHHHHHHHHH-TTTEEEEEEES-GGGGTTTGGGSEEEEPPPPPHHHHHHHHHHHHHHTT----HHHHHHHHHHTTT-HHHHHHHHHHHHHHSSS--TTPPP--TTHHHHHHHHHHHHH--SHHHHHHHHHHHHHHHHTT--HHHHHHHHHHHHHHHS-GGGHHHHHHHHHHHHHHHHHHHHHHHHHTTS-TT--S--SS--S---------PPPTTGGGTTT-------SS---EEEE-